Protein AF-0000000080727362 (afdb_homodimer)

Foldseek 3Di:
DPQPFWKKKKKWFWDPPCVVVCVVCVVVLVVLCVVQVVVVFWQDKDFDAPDDDPDPPDDTRGTTMITMTGDRDPVVVVVSVCPGSCNVSRTTDCVPMDIDTDDDDDDDDDVVVVVVVVVVVVVVD/DPQPFWKKKKKWFWDPPCVVVCVVCVVVLVVLCVVQVVVVFWQDKDFDAPDDDPDPPDDTRGTTMITMTGDRDPVVVVVSVCPGSCNVSRTTDCVPMDIDTDDDDDDDDDVVVVVVVVVVVVVVD

Organism: Metarhizium acridum (strain CQMa 102) (NCBI:txid655827)

Radius of gyration: 18.8 Å; Cα contacts (8 Å, |Δi|>4): 436; chains: 2; bounding box: 50×47×54 Å

InterPro domains:
  IPR005545 YCII-related [PF03795] (8-93)
  IPR011008 Dimeric alpha-beta barrel [SSF54909] (7-104)
  IPR051807 Secondary metabolite biosynthesis-associated protein [PTHR33606] (2-109)

Solvent-accessible surface area (backbone atoms only — not comparable to full-atom values): 13497 Å² total; per-residue (Å²): 127,85,70,69,81,34,33,32,42,34,40,34,32,41,39,89,90,28,63,69,61,40,62,74,38,44,66,57,34,54,58,66,42,47,65,40,35,75,71,62,26,45,37,34,27,29,45,24,29,80,45,74,57,90,45,88,85,52,72,76,44,68,48,29,37,34,38,29,35,46,42,81,46,71,67,57,51,49,54,54,51,63,69,30,50,44,41,72,70,55,23,44,32,74,91,62,48,46,77,38,34,35,48,78,77,42,55,48,51,57,56,75,54,45,51,52,53,52,49,55,44,56,64,72,98,126,85,71,69,80,34,34,33,42,33,40,34,34,42,39,88,91,29,64,67,61,40,64,72,40,44,67,58,33,52,58,67,42,46,65,41,37,75,71,62,26,44,36,34,28,31,46,24,30,78,46,74,56,90,46,87,85,51,71,75,43,68,48,29,37,34,38,28,35,45,42,81,45,70,67,56,50,50,55,54,53,63,70,30,50,45,42,72,72,54,24,43,31,73,90,62,48,46,77,39,35,35,48,78,77,42,56,49,53,57,58,75,52,44,52,50,52,52,49,57,43,56,62,72,99

Structure (mmCIF, N/CA/C/O backbone):
data_AF-0000000080727362-model_v1
#
loop_
_entity.id
_entity.type
_entity.pdbx_description
1 polymer 'YCII-related domain protein'
#
loop_
_atom_site.group_PDB
_atom_site.id
_atom_site.type_symbol
_atom_site.label_atom_id
_atom_site.label_alt_id
_atom_site.label_comp_id
_atom_site.label_asym_id
_atom_site.label_entity_id
_atom_site.label_seq_id
_atom_site.pdbx_PDB_ins_code
_atom_site.Cartn_x
_atom_site.Cartn_y
_atom_site.Cartn_z
_atom_site.occupancy
_atom_site.B_iso_or_equiv
_atom_site.auth_seq_id
_atom_site.auth_comp_id
_atom_site.auth_asym_id
_atom_site.auth_atom_id
_atom_site.pdbx_PDB_model_num
ATOM 1 N N . MET A 1 1 ? -24.125 -10.75 9.508 1 34.81 1 MET A N 1
ATOM 2 C CA . MET A 1 1 ? -23.219 -11.352 8.523 1 34.81 1 MET A CA 1
ATOM 3 C C . MET A 1 1 ? -21.906 -10.57 8.445 1 34.81 1 MET A C 1
ATOM 5 O O . MET A 1 1 ? -21.906 -9.344 8.547 1 34.81 1 MET A O 1
ATOM 9 N N . SER A 1 2 ? -20.828 -10.922 8.922 1 42.72 2 SER A N 1
ATOM 10 C CA . SER A 1 2 ? -19.562 -10.219 9.148 1 42.72 2 SER A CA 1
ATOM 11 C C . SER A 1 2 ? -19.125 -9.453 7.902 1 42.72 2 SER A C 1
ATOM 13 O O . SER A 1 2 ? -18.969 -10.039 6.832 1 42.72 2 SER A O 1
ATOM 15 N N . ALA A 1 3 ? -19.562 -8.273 7.637 1 49.19 3 ALA A N 1
ATOM 16 C CA . ALA A 1 3 ? -19.469 -7.445 6.438 1 49.19 3 ALA A CA 1
ATOM 17 C C . ALA A 1 3 ? -18.078 -7.539 5.816 1 49.19 3 ALA A C 1
ATOM 19 O O . ALA A 1 3 ? -17.078 -7.57 6.527 1 49.19 3 ALA A O 1
ATOM 20 N N . THR A 1 4 ? -18.062 -8.141 4.617 1 57.94 4 THR A N 1
ATOM 21 C CA . THR A 1 4 ? -16.844 -8.305 3.824 1 57.94 4 THR A CA 1
ATOM 22 C C . THR A 1 4 ? -15.992 -7.039 3.875 1 57.94 4 THR A C 1
ATOM 24 O O . THR A 1 4 ? -16.516 -5.926 3.83 1 57.94 4 THR A O 1
ATOM 27 N N . LYS A 1 5 ? -14.875 -7.047 4.617 1 79.94 5 LYS A N 1
ATOM 28 C CA . LYS A 1 5 ? -13.938 -5.93 4.707 1 79.94 5 LYS A CA 1
ATOM 29 C C . LYS A 1 5 ? -13.258 -5.668 3.365 1 79.94 5 LYS A C 1
ATOM 31 O O . LYS A 1 5 ? -12.883 -6.609 2.66 1 79.94 5 LYS A O 1
ATOM 36 N N . ASN A 1 6 ? -13.648 -4.453 2.727 1 94.56 6 ASN A N 1
ATOM 37 C CA . ASN A 1 6 ? -13.078 -4.008 1.462 1 94.56 6 ASN A CA 1
ATOM 38 C C . ASN A 1 6 ? -11.891 -3.074 1.682 1 94.56 6 ASN A C 1
ATOM 40 O O . ASN A 1 6 ? -12.023 -2.039 2.34 1 94.56 6 ASN A O 1
ATOM 44 N N . GLU A 1 7 ? -10.727 -3.525 1.184 1 97.62 7 GLU A N 1
ATOM 45 C CA . GLU A 1 7 ? -9.539 -2.68 1.259 1 97.62 7 GLU A CA 1
ATOM 46 C C . GLU A 1 7 ? -9.367 -1.852 -0.012 1 97.62 7 GLU A C 1
ATOM 48 O O . GLU A 1 7 ? -9.609 -2.346 -1.117 1 97.62 7 GLU A O 1
ATOM 53 N N . TRP A 1 8 ? -9.031 -0.626 0.186 1 98.75 8 TRP A N 1
ATOM 54 C CA . TRP A 1 8 ? -8.828 0.345 -0.882 1 98.75 8 TRP A CA 1
ATOM 55 C C . TRP A 1 8 ? -7.438 0.973 -0.788 1 98.75 8 TRP A C 1
ATOM 57 O O . TRP A 1 8 ? -7.094 1.578 0.229 1 98.75 8 TRP A O 1
ATOM 67 N N . LEU A 1 9 ? -6.598 0.773 -1.826 1 98.94 9 LEU A N 1
ATOM 68 C CA . LEU A 1 9 ? -5.371 1.554 -1.941 1 98.94 9 LEU A CA 1
ATOM 69 C C . LEU A 1 9 ? -5.652 2.92 -2.561 1 98.94 9 LEU A C 1
ATOM 71 O O . LEU A 1 9 ? -6.168 3.006 -3.678 1 98.94 9 LEU A O 1
ATOM 75 N N . ILE A 1 10 ? -5.309 3.922 -1.819 1 98.94 10 ILE A N 1
ATOM 76 C CA . ILE A 1 10 ? -5.574 5.297 -2.23 1 98.94 10 ILE A CA 1
ATOM 77 C C . ILE A 1 10 ? -4.258 6.043 -2.418 1 98.94 10 ILE A C 1
ATOM 79 O O . ILE A 1 10 ? -3.373 5.984 -1.562 1 98.94 10 ILE A O 1
ATOM 83 N N . MET A 1 11 ? -4.109 6.684 -3.551 1 98.94 11 MET A N 1
ATOM 84 C CA . MET A 1 11 ? -2.996 7.59 -3.807 1 98.94 11 MET A CA 1
ATOM 85 C C . MET A 1 11 ? -3.5 8.992 -4.141 1 98.94 11 MET A C 1
ATOM 87 O O . MET A 1 11 ? -4.336 9.156 -5.031 1 98.94 11 MET A O 1
ATOM 91 N N . ILE A 1 12 ? -2.996 9.945 -3.418 1 98.88 12 ILE A N 1
ATOM 92 C CA . ILE A 1 12 ? -3.436 11.328 -3.58 1 98.88 12 ILE A CA 1
ATOM 93 C C . ILE A 1 12 ? -2.223 12.242 -3.744 1 98.88 12 ILE A C 1
ATOM 95 O O . ILE A 1 12 ? -1.315 12.234 -2.91 1 98.88 12 ILE A O 1
ATOM 99 N N . GLN A 1 13 ? -2.275 13.062 -4.781 1 98.88 13 GLN A N 1
ATOM 100 C CA . GLN A 1 13 ? -1.2 14.016 -5.012 1 98.88 13 GLN A CA 1
ATOM 101 C C . GLN A 1 13 ? -1.426 15.305 -4.219 1 98.88 13 GLN A C 1
ATOM 103 O O . GLN A 1 13 ? -2.566 15.727 -4.027 1 98.88 13 GLN A O 1
ATOM 108 N N . ASP A 1 14 ? -0.329 15.828 -3.803 1 98.94 14 ASP A N 1
ATOM 109 C CA . ASP A 1 14 ? -0.383 17.188 -3.25 1 98.94 14 ASP A CA 1
ATOM 110 C C . ASP A 1 14 ? -0.515 18.219 -4.359 1 98.94 14 ASP A C 1
ATOM 112 O O . ASP A 1 14 ? -0.03 18.016 -5.473 1 98.94 14 ASP A O 1
ATOM 116 N N . ARG A 1 15 ? -1.167 19.344 -4.012 1 98.81 15 ARG A N 1
ATOM 117 C CA . ARG A 1 15 ? -1.126 20.5 -4.902 1 98.81 15 ARG A CA 1
ATOM 118 C C . ARG A 1 15 ? 0.27 21.109 -4.941 1 98.81 15 ARG A C 1
ATOM 120 O O . ARG A 1 15 ? 1.079 20.875 -4.039 1 98.81 15 ARG A O 1
ATOM 127 N N . PRO A 1 16 ? 0.537 21.859 -6.098 1 98.12 16 PRO A N 1
ATOM 128 C CA . PRO A 1 16 ? 1.858 22.484 -6.168 1 98.12 16 PRO A CA 1
ATOM 129 C C . PRO A 1 16 ? 2.072 23.531 -5.07 1 98.12 16 PRO A C 1
ATOM 131 O O . PRO A 1 16 ? 1.135 24.234 -4.703 1 98.12 16 PRO A O 1
ATOM 134 N N . GLY A 1 17 ? 3.295 23.578 -4.402 1 97.69 17 GLY A N 1
ATOM 135 C CA . GLY A 1 17 ? 3.711 24.641 -3.51 1 97.69 17 GLY A CA 1
ATOM 136 C C . GLY A 1 17 ? 3.111 24.531 -2.121 1 97.69 17 GLY A C 1
ATOM 137 O O . GLY A 1 17 ? 3.037 25.516 -1.388 1 97.69 17 GLY A O 1
ATOM 138 N N . VAL A 1 18 ? 2.699 23.328 -1.697 1 98.38 18 VAL A N 1
ATOM 139 C CA . VAL A 1 18 ? 1.928 23.234 -0.462 1 98.38 18 VAL A CA 1
ATOM 140 C C . VAL A 1 18 ? 2.771 22.578 0.625 1 98.38 18 VAL A C 1
ATOM 142 O O . VAL A 1 18 ? 2.244 22.141 1.653 1 98.38 18 VAL A O 1
ATOM 145 N N . LEU A 1 19 ? 4.059 22.469 0.467 1 97.62 19 LEU A N 1
ATOM 146 C CA . LEU A 1 19 ? 4.879 21.688 1.384 1 97.62 19 LEU A CA 1
ATOM 147 C C . LEU A 1 19 ? 4.809 22.25 2.797 1 97.62 19 LEU A C 1
ATOM 149 O O . LEU A 1 19 ? 4.66 21.5 3.766 1 97.62 19 LEU A O 1
ATOM 153 N N . GLN A 1 20 ? 4.957 23.547 2.932 1 98 20 GLN A N 1
ATOM 154 C CA . GLN A 1 20 ? 4.891 24.172 4.25 1 98 20 GLN A CA 1
ATOM 155 C C . GLN A 1 20 ? 3.518 23.969 4.887 1 98 20 GLN A C 1
ATOM 157 O O . GLN A 1 20 ? 3.414 23.688 6.082 1 98 20 GLN A O 1
ATOM 162 N N . THR A 1 21 ? 2.445 24.141 4.082 1 98.75 21 THR A N 1
ATOM 163 C CA . THR A 1 21 ? 1.093 23.891 4.566 1 98.75 21 THR A CA 1
ATOM 164 C C . THR A 1 21 ? 0.947 22.438 5.02 1 98.75 21 THR A C 1
ATOM 166 O O . THR A 1 21 ? 0.318 22.172 6.043 1 98.75 21 THR A O 1
ATOM 169 N N . ARG A 1 22 ? 1.503 21.5 4.289 1 98.81 22 ARG A N 1
ATOM 170 C CA . ARG A 1 22 ? 1.484 20.094 4.676 1 98.81 22 ARG A CA 1
ATOM 171 C C . ARG A 1 22 ? 2.117 19.906 6.051 1 98.81 22 ARG A C 1
ATOM 173 O O . ARG A 1 22 ? 1.51 19.297 6.938 1 98.81 22 ARG A O 1
ATOM 180 N N . TYR A 1 23 ? 3.291 20.406 6.184 1 98.06 23 TYR A N 1
ATOM 181 C CA . TYR A 1 23 ? 3.988 20.234 7.449 1 98.06 23 TYR A CA 1
ATOM 182 C C . TYR A 1 23 ? 3.186 20.828 8.602 1 98.06 23 TYR A C 1
ATOM 184 O O . TYR A 1 23 ? 3.057 20.203 9.664 1 98.06 23 TYR A O 1
ATOM 192 N N . ALA A 1 24 ? 2.641 21.953 8.359 1 98.56 24 ALA A N 1
ATOM 193 C CA . ALA A 1 24 ? 1.896 22.656 9.406 1 98.56 24 ALA A CA 1
ATOM 194 C C . ALA A 1 24 ? 0.649 21.875 9.812 1 98.56 24 ALA A C 1
ATOM 196 O O . ALA A 1 24 ? 0.195 21.969 10.953 1 98.56 24 ALA A O 1
ATOM 197 N N . ASN A 1 25 ? 0.106 21.047 8.922 1 98.81 25 ASN A N 1
ATOM 198 C CA . ASN A 1 25 ? -1.172 20.391 9.18 1 98.81 25 ASN A CA 1
ATOM 199 C C . ASN A 1 25 ? -0.997 18.891 9.414 1 98.81 25 ASN A C 1
ATOM 201 O O . ASN A 1 25 ? -1.973 18.188 9.664 1 98.81 25 ASN A O 1
ATOM 205 N N . THR A 1 26 ? 0.236 18.344 9.375 1 98.56 26 THR A N 1
ATOM 206 C CA . THR A 1 26 ? 0.502 16.922 9.555 1 98.56 26 THR A CA 1
ATOM 207 C C . THR A 1 26 ? 0.026 16.453 10.93 1 98.56 26 THR A C 1
ATOM 209 O O . THR A 1 26 ? -0.645 15.43 11.039 1 98.56 26 THR A O 1
ATOM 212 N N . PRO A 1 27 ? 0.234 17.281 12.031 1 98.5 27 PRO A N 1
ATOM 213 C CA . PRO A 1 27 ? -0.255 16.797 13.328 1 98.5 27 PRO A CA 1
ATOM 214 C C . PRO A 1 27 ? -1.771 16.609 13.359 1 98.5 27 PRO A C 1
ATOM 216 O O . PRO A 1 27 ? -2.268 15.617 13.883 1 98.5 27 PRO A O 1
ATOM 219 N N . THR A 1 28 ? -2.52 17.516 12.766 1 98.75 28 THR A N 1
ATOM 220 C CA . THR A 1 28 ? -3.975 17.422 12.75 1 98.75 28 THR A CA 1
ATOM 221 C C . THR A 1 28 ? -4.434 16.281 11.852 1 98.75 28 THR A C 1
ATOM 223 O O . THR A 1 28 ? -5.406 15.594 12.156 1 98.75 28 THR A O 1
ATOM 226 N N . HIS A 1 29 ? -3.76 16.125 10.766 1 98.81 29 HIS A N 1
ATOM 227 C CA . HIS A 1 29 ? -4.012 15.008 9.859 1 98.81 29 HIS A CA 1
ATOM 228 C C . HIS A 1 29 ? -3.816 13.664 10.562 1 98.81 29 HIS A C 1
ATOM 230 O O . HIS A 1 29 ? -4.676 12.789 10.484 1 98.81 29 HIS A O 1
ATOM 236 N N . ILE A 1 30 ? -2.752 13.547 11.25 1 98.31 30 ILE A N 1
ATOM 237 C CA . ILE A 1 30 ? -2.447 12.312 11.969 1 98.31 30 ILE A CA 1
ATOM 238 C C . ILE A 1 30 ? -3.492 12.078 13.055 1 98.31 30 ILE A C 1
ATOM 240 O O . ILE A 1 30 ? -4.008 10.969 13.203 1 98.31 30 ILE A O 1
ATOM 244 N N . ALA A 1 31 ? -3.863 13.102 13.805 1 98.56 31 ALA A N 1
ATOM 245 C CA . ALA A 1 31 ? -4.875 12.992 14.852 1 98.56 31 ALA A CA 1
ATOM 246 C C . ALA A 1 31 ? -6.219 12.562 14.273 1 98.56 31 ALA A C 1
ATOM 248 O O . ALA A 1 31 ? -6.945 11.773 14.891 1 98.56 31 ALA A O 1
ATOM 249 N N . TYR A 1 32 ? -6.523 13.094 13.141 1 98.69 32 TYR A N 1
ATOM 250 C CA . TYR A 1 32 ? -7.773 12.773 12.453 1 98.69 32 TYR A CA 1
ATOM 251 C C . TYR A 1 32 ? -7.887 11.273 12.195 1 98.69 32 TYR A C 1
ATOM 253 O O . TYR A 1 32 ? -8.977 10.703 12.273 1 98.69 32 TYR A O 1
ATOM 261 N N . TYR A 1 33 ? -6.762 10.617 11.914 1 98.31 33 TYR A N 1
ATOM 262 C CA . TYR A 1 33 ? -6.789 9.219 11.508 1 98.31 33 TYR A CA 1
ATOM 263 C C . TYR A 1 33 ? -6.578 8.305 12.711 1 98.31 33 TYR A C 1
ATOM 265 O O . TYR A 1 33 ? -6.703 7.082 12.594 1 98.31 33 TYR A O 1
ATOM 273 N N . LYS A 1 34 ? -6.262 8.82 13.836 1 97.12 34 LYS A N 1
ATOM 274 C CA . LYS A 1 34 ? -6 7.992 15.016 1 97.12 34 LYS A CA 1
ATOM 275 C C . LYS A 1 34 ? -7.191 7.09 15.328 1 97.12 34 LYS A C 1
ATOM 277 O O . LYS A 1 34 ? -7.043 5.871 15.438 1 97.12 34 LYS A O 1
ATOM 282 N N . PRO A 1 35 ? -8.43 7.602 15.469 1 97.06 35 PRO A N 1
ATOM 283 C CA . PRO A 1 35 ? -9.562 6.707 15.742 1 97.06 35 PRO A CA 1
ATOM 284 C C . PRO A 1 35 ? -9.82 5.723 14.602 1 97.06 35 PRO A C 1
ATOM 286 O O . PRO A 1 35 ? -10.281 4.602 14.844 1 97.06 35 PRO A O 1
ATOM 289 N N . VAL A 1 36 ? -9.555 6.145 13.375 1 96.62 36 VAL A N 1
ATOM 290 C CA . VAL A 1 36 ? -9.742 5.293 12.203 1 96.62 36 VAL A CA 1
ATOM 291 C C . VAL A 1 36 ? -8.797 4.094 12.289 1 96.62 36 VAL A C 1
ATOM 293 O O . VAL A 1 36 ? -9.211 2.959 12.023 1 96.62 36 VAL A O 1
ATOM 296 N N . ARG A 1 37 ? -7.598 4.383 12.656 1 95.38 37 ARG A N 1
ATOM 297 C CA . ARG A 1 37 ? -6.605 3.336 12.852 1 95.38 37 ARG A CA 1
ATOM 298 C C . ARG A 1 37 ? -7.004 2.406 14 1 95.38 37 ARG A C 1
ATOM 300 O O . ARG A 1 37 ? -6.914 1.184 13.867 1 95.38 37 ARG A O 1
ATOM 307 N N . GLU A 1 38 ? -7.473 2.908 15.086 1 92.94 38 GLU A N 1
ATOM 308 C CA . GLU A 1 38 ? -7.844 2.137 16.266 1 92.94 38 GLU A CA 1
ATOM 309 C C . GLU A 1 38 ? -9.023 1.21 15.977 1 92.94 38 GLU A C 1
ATOM 311 O O . GLU A 1 38 ? -9.148 0.145 16.578 1 92.94 38 GLU A O 1
ATOM 316 N N . GLN A 1 39 ? -9.797 1.595 15.047 1 93.31 39 GLN A N 1
ATOM 317 C CA . GLN A 1 39 ? -10.945 0.786 14.664 1 93.31 39 GLN A CA 1
ATOM 318 C C . GLN A 1 39 ? -10.562 -0.248 13.609 1 93.31 39 GLN A C 1
ATOM 320 O O . GLN A 1 39 ? -11.414 -1.008 13.133 1 93.31 39 GLN A O 1
ATOM 325 N N . GLY A 1 40 ? -9.305 -0.221 13.227 1 92.12 40 GLY A N 1
ATOM 326 C CA . GLY A 1 40 ? -8.836 -1.188 12.242 1 92.12 40 GLY A CA 1
ATOM 327 C C . GLY A 1 40 ? -9.148 -0.786 10.82 1 92.12 40 GLY A C 1
ATOM 328 O O . GLY A 1 40 ? -9.117 -1.621 9.914 1 92.12 40 GLY A O 1
ATOM 329 N N . GLN A 1 41 ? -9.422 0.459 10.602 1 96.12 41 GLN A N 1
ATOM 330 C CA . GLN A 1 41 ? -9.875 0.905 9.289 1 96.12 41 GLN A CA 1
ATOM 331 C C . GLN A 1 41 ? -8.734 1.551 8.5 1 96.12 41 GLN A C 1
ATOM 333 O O . GLN A 1 41 ? -8.836 1.733 7.285 1 96.12 41 GLN A O 1
ATOM 338 N N . LEU A 1 42 ? -7.703 2.004 9.156 1 97.25 42 LEU A N 1
ATOM 339 C CA . LEU A 1 42 ? -6.469 2.422 8.5 1 97.25 42 LEU A CA 1
ATOM 340 C C . LEU A 1 42 ? -5.41 1.326 8.586 1 97.25 42 LEU A C 1
ATOM 342 O O . LEU A 1 42 ? -4.84 1.09 9.656 1 97.25 42 LEU A O 1
ATOM 346 N N . ILE A 1 43 ? -5.145 0.753 7.484 1 96.12 43 ILE A N 1
ATOM 347 C CA . ILE A 1 43 ? -4.348 -0.47 7.441 1 96.12 43 ILE A CA 1
ATOM 348 C C . ILE A 1 43 ? -2.883 -0.125 7.195 1 96.12 43 ILE A C 1
ATOM 350 O O . ILE A 1 43 ? -1.988 -0.706 7.812 1 96.12 43 ILE A O 1
ATOM 354 N N . PHE A 1 44 ? -2.611 0.737 6.332 1 97.62 44 PHE A N 1
ATOM 355 C CA . PHE A 1 44 ? -1.295 1.103 5.82 1 97.62 44 PHE A CA 1
ATOM 356 C C . PHE A 1 44 ? -1.292 2.539 5.309 1 97.62 44 PHE A C 1
ATOM 358 O O . PHE A 1 44 ? -2.26 2.982 4.688 1 97.62 44 PHE A O 1
ATOM 365 N N . ALA A 1 45 ? -0.209 3.285 5.621 1 98.62 45 ALA A N 1
ATOM 366 C CA . ALA A 1 45 ? -0.207 4.664 5.141 1 98.62 45 ALA A CA 1
ATOM 367 C C . ALA A 1 45 ? 1.188 5.277 5.238 1 98.62 45 ALA A C 1
ATOM 369 O O . ALA A 1 45 ? 2.033 4.793 5.996 1 98.62 45 ALA A O 1
ATOM 370 N N . GLY A 1 46 ? 1.367 6.375 4.5 1 98.44 46 GLY A N 1
ATOM 371 C CA . GLY A 1 46 ? 2.584 7.168 4.543 1 98.44 46 GLY A CA 1
ATOM 372 C C . GLY A 1 46 ? 2.686 8.164 3.402 1 98.44 46 GLY A C 1
ATOM 373 O O . GLY A 1 46 ? 1.833 8.188 2.512 1 98.44 46 GLY A O 1
ATOM 374 N N . PRO A 1 47 ? 3.674 8.992 3.482 1 98.75 47 PRO A N 1
ATOM 375 C CA . PRO A 1 47 ? 3.865 9.969 2.406 1 98.75 47 PRO A CA 1
ATOM 376 C C . PRO A 1 47 ? 4.387 9.328 1.12 1 98.75 47 PRO A C 1
ATOM 378 O O . PRO A 1 47 ? 5.199 8.406 1.17 1 98.75 47 PRO A O 1
ATOM 381 N N . MET A 1 48 ? 3.848 9.828 -0.006 1 98.81 48 MET A N 1
ATOM 382 C CA . MET A 1 48 ? 4.34 9.555 -1.353 1 98.81 48 MET A CA 1
ATOM 383 C C . MET A 1 48 ? 5.492 10.484 -1.713 1 98.81 48 MET A C 1
ATOM 385 O O . MET A 1 48 ? 5.418 11.688 -1.479 1 98.81 48 MET A O 1
ATOM 389 N N . LEU A 1 49 ? 6.559 9.922 -2.26 1 98.31 49 LEU A N 1
ATOM 390 C CA . LEU A 1 49 ? 7.762 10.695 -2.551 1 98.31 49 LEU A CA 1
ATOM 391 C C . LEU A 1 49 ? 8.023 10.75 -4.051 1 98.31 49 LEU A C 1
ATOM 393 O O . LEU A 1 49 ? 7.648 9.836 -4.785 1 98.31 49 LEU A O 1
ATOM 397 N N . SER A 1 50 ? 8.719 11.844 -4.469 1 97.81 50 SER A N 1
ATOM 398 C CA . SER A 1 50 ? 9.203 11.883 -5.844 1 97.81 50 SER A CA 1
ATOM 399 C C . SER A 1 50 ? 10.5 11.102 -6 1 97.81 50 SER A C 1
ATOM 401 O O . SER A 1 50 ? 10.812 10.602 -7.086 1 97.81 50 SER A O 1
ATOM 403 N N . ALA A 1 51 ? 11.273 11.086 -4.98 1 96.81 51 ALA A N 1
ATOM 404 C CA . ALA A 1 51 ? 12.523 10.328 -4.898 1 96.81 51 ALA A CA 1
ATOM 405 C C . ALA A 1 51 ? 12.922 10.102 -3.445 1 96.81 51 ALA A C 1
ATOM 407 O O . ALA A 1 51 ? 12.555 10.875 -2.561 1 96.81 51 ALA A O 1
ATOM 408 N N . HIS A 1 52 ? 13.609 8.992 -3.256 1 96.12 52 HIS A N 1
ATOM 409 C CA . HIS A 1 52 ? 14.164 8.789 -1.924 1 96.12 52 HIS A CA 1
ATOM 410 C C . HIS A 1 52 ? 15.312 9.742 -1.652 1 96.12 52 HIS A C 1
ATOM 412 O O . HIS A 1 52 ? 15.992 10.188 -2.584 1 96.12 52 HIS A O 1
ATOM 418 N N . PRO A 1 53 ? 15.5 10.008 -0.362 1 92.25 53 PRO A N 1
ATOM 419 C CA . PRO A 1 53 ? 16.672 10.828 -0.037 1 92.25 53 PRO A CA 1
ATOM 420 C C . PRO A 1 53 ? 17.984 10.156 -0.396 1 92.25 53 PRO A C 1
ATOM 422 O O . PRO A 1 53 ? 18.109 8.93 -0.296 1 92.25 53 PRO A O 1
ATOM 425 N N . GLN A 1 54 ? 18.922 10.977 -0.756 1 88.12 54 GLN A N 1
ATOM 426 C CA . GLN A 1 54 ? 20.219 10.453 -1.133 1 88.12 54 GLN A CA 1
ATOM 427 C C . GLN A 1 54 ? 21.047 10.086 0.1 1 88.12 54 GLN A C 1
ATOM 429 O O . GLN A 1 54 ? 21.781 9.094 0.094 1 88.12 54 GLN A O 1
ATOM 434 N N . LYS A 1 55 ? 20.906 11 1.04 1 86.5 55 LYS A N 1
ATOM 435 C CA . LYS A 1 55 ? 21.625 10.781 2.291 1 86.5 55 LYS A CA 1
ATOM 436 C C . LYS A 1 55 ? 20.656 10.727 3.477 1 86.5 55 LYS A C 1
ATOM 438 O O . LYS A 1 55 ? 19.594 11.359 3.455 1 86.5 55 LYS A O 1
ATOM 443 N N . ALA A 1 56 ? 21.156 9.922 4.441 1 80.25 56 ALA A N 1
ATOM 444 C CA . ALA A 1 56 ? 20.375 9.898 5.672 1 80.25 56 ALA A CA 1
ATOM 445 C C . ALA A 1 56 ? 20.219 11.305 6.246 1 80.25 56 ALA A C 1
ATOM 447 O O . ALA A 1 56 ? 21.172 12.086 6.277 1 80.25 56 ALA A O 1
ATOM 448 N N . GLY A 1 57 ? 19.016 11.617 6.609 1 83.88 57 GLY A N 1
ATOM 449 C CA . GLY A 1 57 ? 18.766 12.914 7.219 1 83.88 57 GLY A CA 1
ATOM 450 C C . GLY A 1 57 ? 18.266 13.945 6.234 1 83.88 57 GLY A C 1
ATOM 451 O O . GLY A 1 57 ? 17.75 14.992 6.633 1 83.88 57 GLY A O 1
ATOM 452 N N . ASP A 1 58 ? 18.438 13.727 4.941 1 90.5 58 ASP A N 1
ATOM 453 C CA . ASP A 1 58 ? 17.891 14.641 3.947 1 90.5 58 ASP A CA 1
ATOM 454 C C . ASP A 1 58 ? 16.359 14.719 4.062 1 90.5 58 ASP A C 1
ATOM 456 O O . ASP A 1 58 ? 15.719 13.742 4.461 1 90.5 58 ASP A O 1
ATOM 460 N N . PRO A 1 59 ? 15.914 15.938 3.746 1 91.75 59 PRO A N 1
ATOM 461 C CA . PRO A 1 59 ? 14.453 16.047 3.768 1 91.75 59 PRO A CA 1
ATOM 462 C C . PRO A 1 59 ? 13.781 15.133 2.742 1 91.75 59 PRO A C 1
ATOM 464 O O . PRO A 1 59 ? 14.383 14.797 1.721 1 91.75 59 PRO A O 1
ATOM 467 N N . LEU A 1 60 ? 12.617 14.766 3.094 1 94.38 60 LEU A N 1
ATOM 468 C CA . LEU A 1 60 ? 11.828 13.961 2.164 1 94.38 60 LEU A CA 1
ATOM 469 C C . LEU A 1 60 ? 11.266 14.828 1.043 1 94.38 60 LEU A C 1
ATOM 471 O O . LEU A 1 60 ? 10.828 15.953 1.282 1 94.38 60 LEU A O 1
ATOM 475 N N . ASN A 1 61 ? 11.258 14.25 -0.115 1 95.69 61 ASN A N 1
ATOM 476 C CA . ASN A 1 61 ? 10.609 14.891 -1.258 1 95.69 61 ASN A CA 1
ATOM 477 C C . ASN A 1 61 ? 9.156 14.445 -1.393 1 95.69 61 ASN A C 1
ATOM 479 O O . ASN A 1 61 ? 8.797 13.75 -2.348 1 95.69 61 ASN A O 1
ATOM 483 N N . ILE A 1 62 ? 8.359 15.008 -0.521 1 98.56 62 ILE A N 1
ATOM 484 C CA . ILE A 1 62 ? 6.98 14.547 -0.41 1 98.56 62 ILE A CA 1
ATOM 485 C C . ILE A 1 62 ? 6.133 15.164 -1.52 1 98.56 62 ILE A C 1
ATOM 487 O O . ILE A 1 62 ? 6.184 16.375 -1.738 1 98.56 62 ILE A O 1
ATOM 491 N N . VAL A 1 63 ? 5.309 14.32 -2.213 1 98.75 63 VAL A N 1
ATOM 492 C CA . VAL A 1 63 ? 4.492 14.828 -3.309 1 98.75 63 VAL A CA 1
ATOM 493 C C . VAL A 1 63 ? 3.051 14.359 -3.145 1 98.75 63 VAL A C 1
ATOM 495 O O . VAL A 1 63 ? 2.207 14.609 -4.008 1 98.75 63 VAL A O 1
ATOM 498 N N . GLY A 1 64 ? 2.715 13.656 -2.1 1 98.88 64 GLY A N 1
ATOM 499 C CA . GLY A 1 64 ? 1.372 13.148 -1.878 1 98.88 64 GLY A CA 1
ATOM 500 C C . GLY A 1 64 ? 1.294 12.141 -0.743 1 98.88 64 GLY A C 1
ATOM 501 O O . GLY A 1 64 ? 2.139 12.148 0.156 1 98.88 64 GLY A O 1
ATOM 502 N N . SER A 1 65 ? 0.192 11.398 -0.735 1 98.94 65 SER A N 1
ATOM 503 C CA . SER A 1 65 ? -0.071 10.414 0.312 1 98.94 65 SER A CA 1
ATOM 504 C C . SER A 1 65 ? -0.568 9.102 -0.276 1 98.94 65 SER A C 1
ATOM 506 O O . SER A 1 65 ? -1.199 9.086 -1.335 1 98.94 65 SER A O 1
ATOM 508 N N . ILE A 1 66 ? -0.214 8.094 0.381 1 98.88 66 ILE A N 1
ATOM 509 C CA . ILE A 1 66 ? -0.751 6.77 0.093 1 98.88 66 ILE A CA 1
ATOM 510 C C . ILE A 1 66 ? -1.404 6.195 1.348 1 98.88 66 ILE A C 1
ATOM 512 O O . ILE A 1 66 ? -0.832 6.258 2.438 1 98.88 66 ILE A O 1
ATOM 516 N N . LEU A 1 67 ? -2.596 5.68 1.224 1 98.81 67 LEU A N 1
ATOM 517 C CA . LEU A 1 67 ? -3.326 5.027 2.305 1 98.81 67 LEU A CA 1
ATOM 518 C C . LEU A 1 67 ?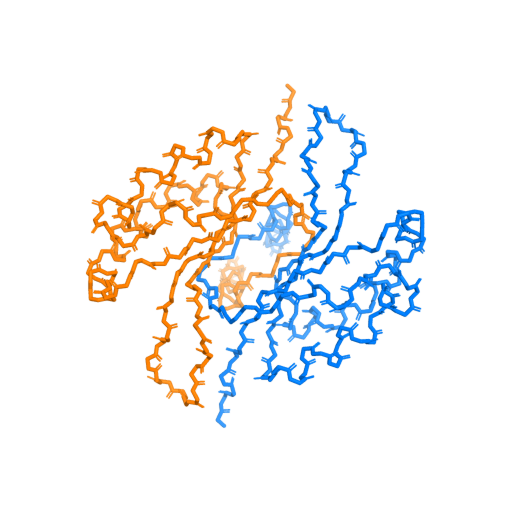 -3.945 3.717 1.827 1 98.81 67 LEU A C 1
ATOM 520 O O . LEU A 1 67 ? -4.348 3.604 0.667 1 98.81 67 LEU A O 1
ATOM 524 N N . VAL A 1 68 ? -4.023 2.775 2.695 1 98.69 68 VAL A N 1
ATOM 525 C CA . VAL A 1 68 ? -4.938 1.649 2.531 1 98.69 68 VAL A CA 1
ATOM 526 C C . VAL A 1 68 ? -5.996 1.679 3.635 1 98.69 68 VAL A C 1
ATOM 528 O O . VAL A 1 68 ? -5.668 1.594 4.82 1 98.69 68 VAL A O 1
ATOM 531 N N . LEU A 1 69 ? -7.234 1.787 3.188 1 98.44 69 LEU A N 1
ATOM 532 C CA . LEU A 1 69 ? -8.367 1.835 4.105 1 98.44 69 LEU A CA 1
ATOM 533 C C . LEU A 1 69 ? -9.211 0.574 3.986 1 98.44 69 LEU A C 1
ATOM 535 O O . LEU A 1 69 ? -9.391 0.04 2.889 1 98.44 69 LEU A O 1
ATOM 539 N N . ASN A 1 70 ? -9.633 0.089 5.09 1 97 70 ASN A N 1
ATOM 540 C CA . ASN A 1 70 ? -10.625 -0.977 5.195 1 97 70 ASN A CA 1
ATOM 541 C C . ASN A 1 70 ? -12.016 -0.422 5.496 1 97 70 ASN A C 1
ATOM 543 O O . ASN A 1 70 ? -12.336 -0.136 6.648 1 97 70 ASN A O 1
ATOM 547 N N . LEU A 1 71 ? -12.789 -0.178 4.438 1 96.56 71 LEU A N 1
ATOM 548 C CA . LEU A 1 71 ? -14.117 0.426 4.52 1 96.56 71 LEU A CA 1
ATOM 549 C C . LEU A 1 71 ? -15.094 -0.291 3.594 1 96.56 71 LEU A C 1
ATOM 551 O O . LEU A 1 71 ? -14.695 -0.834 2.562 1 96.56 71 LEU A O 1
ATOM 555 N N . ASP A 1 72 ? -16.328 -0.201 3.898 1 93.56 72 ASP A N 1
ATOM 556 C CA . ASP A 1 72 ? -17.312 -1.021 3.217 1 93.56 72 ASP A CA 1
ATOM 557 C C . ASP A 1 72 ? -17.531 -0.547 1.78 1 93.56 72 ASP A C 1
ATOM 559 O O . ASP A 1 72 ? -17.641 -1.362 0.862 1 93.56 72 ASP A O 1
ATOM 563 N N . THR A 1 73 ? -17.594 0.819 1.6 1 94.75 73 THR A N 1
ATOM 564 C CA . THR A 1 73 ? -17.984 1.326 0.287 1 94.75 73 THR A CA 1
ATOM 565 C C . THR A 1 73 ? -17.031 2.43 -0.165 1 94.75 73 THR A C 1
ATOM 567 O O . THR A 1 73 ? -16.328 3.021 0.653 1 94.75 73 THR A O 1
ATOM 570 N N . LEU A 1 74 ? -17.109 2.654 -1.476 1 96.62 74 LEU A N 1
ATOM 571 C CA . LEU A 1 74 ? -16.359 3.777 -2.043 1 96.62 74 LEU A CA 1
ATOM 572 C C . LEU A 1 74 ? -16.859 5.102 -1.467 1 96.62 74 LEU A C 1
ATOM 574 O O . LEU A 1 74 ? -16.078 6.023 -1.262 1 96.62 74 LEU A O 1
ATOM 578 N N . GLU A 1 75 ? -18.125 5.184 -1.234 1 97.56 75 GLU A N 1
ATOM 579 C CA . GLU A 1 75 ? -18.703 6.383 -0.63 1 97.56 75 GLU A CA 1
ATOM 580 C C . GLU A 1 75 ? -18.078 6.668 0.732 1 97.56 75 GLU A C 1
ATOM 582 O O . GLU A 1 75 ? -17.781 7.82 1.062 1 97.56 75 GLU A O 1
ATOM 587 N N . ASP A 1 76 ? -17.844 5.656 1.537 1 97.56 76 ASP A N 1
ATOM 588 C CA . ASP A 1 76 ? -17.203 5.805 2.842 1 97.56 76 ASP A CA 1
ATOM 589 C C . ASP A 1 76 ? -15.781 6.324 2.699 1 97.56 76 ASP A C 1
ATOM 591 O O . ASP A 1 76 ? -15.336 7.16 3.49 1 97.56 76 ASP A O 1
ATOM 595 N N . VAL A 1 77 ? -15.078 5.871 1.672 1 98.5 77 VAL A N 1
ATOM 596 C CA . VAL A 1 77 ? -13.719 6.324 1.4 1 98.5 77 VAL A CA 1
ATOM 597 C C . VAL A 1 77 ? -13.719 7.824 1.114 1 98.5 77 VAL A C 1
ATOM 599 O O . VAL A 1 77 ? -12.977 8.586 1.742 1 98.5 77 VAL A O 1
ATOM 602 N N . TRP A 1 78 ? -14.609 8.211 0.288 1 98.69 78 TRP A N 1
ATOM 603 C CA . TRP A 1 78 ? -14.641 9.609 -0.124 1 98.69 78 TRP A CA 1
ATOM 604 C C . TRP A 1 78 ? -15.047 10.508 1.038 1 98.69 78 TRP A C 1
ATOM 606 O O . TRP A 1 78 ? -14.516 11.617 1.189 1 98.69 78 TRP A O 1
ATOM 616 N N . LYS A 1 79 ? -15.984 10.055 1.806 1 98.56 79 LYS A N 1
ATOM 617 C CA . LYS A 1 79 ? -16.375 10.828 2.979 1 98.56 79 LYS A CA 1
ATOM 618 C C . LYS A 1 79 ? -15.188 11.078 3.896 1 98.56 79 LYS A C 1
ATOM 620 O O . LYS A 1 79 ? -14.969 12.211 4.34 1 98.56 79 LYS A O 1
ATOM 625 N N . LEU A 1 80 ? -14.438 10.078 4.133 1 98.75 80 LEU A N 1
ATOM 626 C CA . LEU A 1 80 ? -13.273 10.188 5.004 1 98.75 80 LEU A CA 1
ATOM 627 C C . LEU A 1 80 ? -12.234 11.133 4.406 1 98.75 80 LEU A C 1
ATOM 629 O O . LEU A 1 80 ? -11.68 11.977 5.113 1 98.75 80 LEU A O 1
ATOM 633 N N . LEU A 1 81 ? -11.945 11.047 3.086 1 98.88 81 LEU A N 1
ATOM 634 C CA . LEU A 1 81 ? -10.938 11.859 2.422 1 98.88 81 LEU A CA 1
ATOM 635 C C . LEU A 1 81 ? -11.352 13.328 2.396 1 98.88 81 LEU A C 1
ATOM 637 O O . LEU A 1 81 ? -10.516 14.219 2.598 1 98.88 81 LEU A O 1
ATOM 641 N N . ARG A 1 82 ? -12.609 13.547 2.18 1 98.81 82 ARG A N 1
ATOM 642 C CA . ARG A 1 82 ? -13.109 14.914 2.059 1 98.81 82 ARG A CA 1
ATOM 643 C C . ARG A 1 82 ? -13.016 15.648 3.393 1 98.81 82 ARG A C 1
ATOM 645 O O . ARG A 1 82 ? -12.828 16.859 3.428 1 98.81 82 ARG A O 1
ATOM 652 N N . GLU A 1 83 ? -13.07 14.922 4.488 1 98.75 83 GLU A N 1
ATOM 653 C CA . GLU A 1 83 ? -13.062 15.523 5.816 1 98.75 83 GLU A CA 1
ATOM 654 C C . GLU A 1 83 ? -11.641 15.609 6.375 1 98.75 83 GLU A C 1
ATOM 656 O O . GLU A 1 83 ? -11.422 16.203 7.43 1 98.75 83 GLU A O 1
ATOM 661 N N . ASP A 1 84 ? -10.695 15.094 5.676 1 98.88 84 ASP A N 1
ATOM 662 C CA . ASP A 1 84 ? -9.305 15.086 6.121 1 98.88 84 ASP A CA 1
ATOM 663 C C . ASP A 1 84 ? -8.734 16.5 6.164 1 98.88 84 ASP A C 1
ATOM 665 O O . ASP A 1 84 ? -8.938 17.281 5.23 1 98.88 84 ASP A O 1
ATOM 669 N N . PRO A 1 85 ? -7.965 16.859 7.211 1 98.94 85 PRO A N 1
ATOM 670 C CA . PRO A 1 85 ? -7.328 18.172 7.324 1 98.94 85 PRO A CA 1
ATOM 671 C C . PRO A 1 85 ? -6.5 18.531 6.094 1 98.94 85 PRO A C 1
ATOM 673 O O . PRO A 1 85 ? -6.434 19.703 5.711 1 98.94 85 PRO A O 1
ATOM 676 N N . PHE A 1 86 ? -5.812 17.609 5.414 1 98.94 86 PHE A N 1
ATOM 677 C CA . PHE A 1 86 ? -5.027 17.891 4.219 1 98.94 86 PHE A CA 1
ATOM 678 C C . PHE A 1 86 ? -5.922 18.344 3.076 1 98.94 86 PHE A C 1
ATOM 680 O O . PHE A 1 86 ? -5.531 19.203 2.283 1 98.94 86 PHE A O 1
ATOM 687 N N . ASN A 1 87 ? -7.078 17.719 2.979 1 98.88 87 ASN A N 1
ATOM 688 C CA . ASN A 1 87 ? -8.016 18.219 1.979 1 98.88 87 ASN A CA 1
ATOM 689 C C . ASN A 1 87 ? -8.547 19.594 2.348 1 98.88 87 ASN A C 1
ATOM 691 O O . ASN A 1 87 ? -8.547 20.516 1.518 1 98.88 87 ASN A O 1
ATOM 695 N N . LYS A 1 88 ? -8.914 19.812 3.549 1 98.81 88 LYS A N 1
ATOM 696 C CA . LYS A 1 88 ? -9.562 21.047 4.016 1 98.81 88 LYS A CA 1
ATOM 697 C C . LYS A 1 88 ? -8.602 22.234 3.939 1 98.81 88 LYS A C 1
ATOM 699 O O . LYS A 1 88 ? -9.039 23.375 3.803 1 98.81 88 LYS A O 1
ATOM 704 N N . THR A 1 89 ? -7.344 21.984 4.027 1 98.81 89 THR A N 1
ATOM 705 C CA . THR A 1 89 ? -6.371 23.062 4.043 1 98.81 89 THR A CA 1
ATOM 706 C C . THR A 1 89 ? -5.727 23.234 2.668 1 98.81 89 THR A C 1
ATOM 708 O O . THR A 1 89 ? -4.809 24.031 2.502 1 98.81 89 THR A O 1
ATOM 711 N N . GLY A 1 90 ? -6.098 22.422 1.737 1 98.69 90 GLY A N 1
ATOM 712 C CA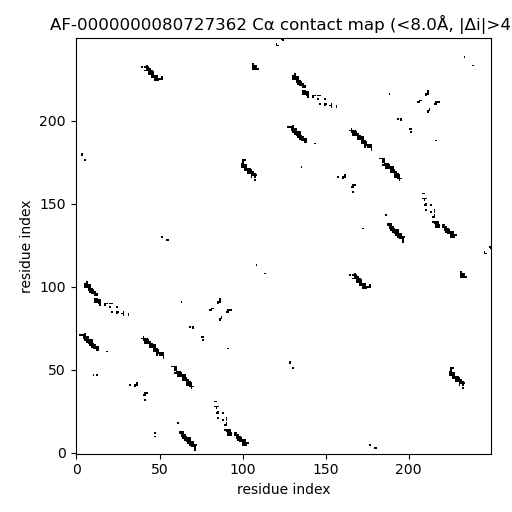 . GLY A 1 90 ? -5.68 22.625 0.359 1 98.69 90 GLY A CA 1
ATOM 713 C C . GLY A 1 90 ? -4.387 21.906 0.021 1 98.69 90 GLY A C 1
ATOM 714 O O . GLY A 1 90 ? -3.744 22.203 -0.984 1 98.69 90 GLY A O 1
ATOM 715 N N . VAL A 1 91 ? -3.984 20.984 0.788 1 98.94 91 VAL A N 1
ATOM 716 C CA . VAL A 1 91 ? -2.764 20.219 0.538 1 98.94 91 VAL A CA 1
ATOM 717 C C . VAL A 1 91 ? -3.014 19.188 -0.563 1 98.94 91 VAL A C 1
ATOM 719 O O . VAL A 1 91 ? -2.32 19.188 -1.584 1 98.94 91 VAL A O 1
ATOM 722 N N . TRP A 1 92 ? -4.051 18.375 -0.363 1 98.94 92 TRP A N 1
ATOM 723 C CA . TRP A 1 92 ? -4.355 17.297 -1.285 1 98.94 92 TRP A CA 1
ATOM 724 C C . TRP A 1 92 ? -5.09 17.812 -2.518 1 98.94 92 TRP A C 1
ATOM 726 O O . TRP A 1 92 ? -5.918 18.719 -2.416 1 98.94 92 TRP A O 1
ATOM 736 N N . ASP A 1 93 ? -4.797 17.312 -3.623 1 98.88 93 ASP A N 1
ATOM 737 C CA . ASP A 1 93 ? -5.605 17.469 -4.828 1 98.88 93 ASP A CA 1
ATOM 738 C C . ASP A 1 93 ? -6.516 16.266 -5.043 1 98.88 93 ASP A C 1
ATOM 740 O O . ASP A 1 93 ? -6.133 15.305 -5.711 1 98.88 93 ASP A O 1
ATOM 744 N N . LEU A 1 94 ? -7.723 16.344 -4.574 1 98.56 94 LEU A N 1
ATOM 745 C CA . LEU A 1 94 ? -8.625 15.188 -4.602 1 98.56 94 LEU A CA 1
ATOM 746 C C . LEU A 1 94 ? -9 14.828 -6.031 1 98.56 94 LEU A C 1
ATOM 748 O O . LEU A 1 94 ? -9.391 13.688 -6.309 1 98.56 94 LEU A O 1
ATOM 752 N N . ASP A 1 95 ? -8.875 15.773 -6.938 1 98.19 95 ASP A N 1
ATOM 753 C CA . ASP A 1 95 ? -9.219 15.523 -8.336 1 98.19 95 ASP A CA 1
ATOM 754 C C . AS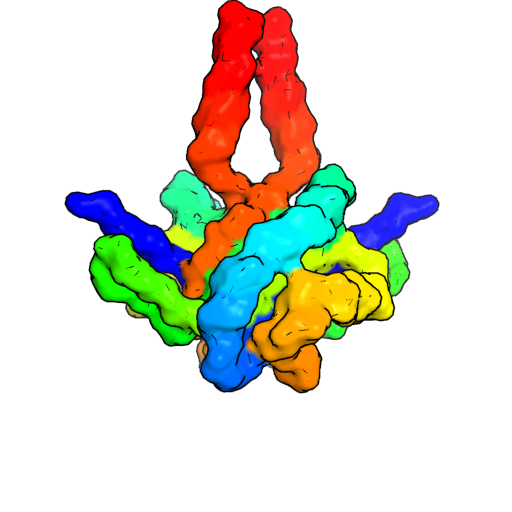P A 1 95 ? -8.242 14.523 -8.961 1 98.19 95 ASP A C 1
ATOM 756 O O . ASP A 1 95 ? -8.547 13.93 -10 1 98.19 95 ASP A O 1
ATOM 760 N N . LYS A 1 96 ? -7.113 14.328 -8.383 1 98.06 96 LYS A N 1
ATOM 761 C CA . LYS A 1 96 ? -6.09 13.43 -8.93 1 98.06 96 LYS A CA 1
ATOM 762 C C . LYS A 1 96 ? -6.004 12.141 -8.117 1 98.06 96 LYS A C 1
ATOM 764 O O . LYS A 1 96 ? -5.039 11.383 -8.258 1 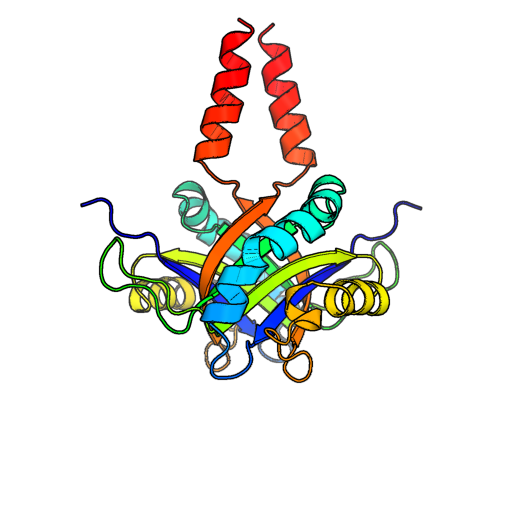98.06 96 LYS A O 1
ATOM 769 N N . THR A 1 97 ? -7 11.914 -7.355 1 98.75 97 THR A N 1
ATOM 770 C CA . THR A 1 97 ? -7.004 10.75 -6.48 1 98.75 97 THR A CA 1
ATOM 771 C C . THR A 1 97 ? -7.273 9.477 -7.281 1 98.75 97 THR A C 1
ATOM 773 O O . THR A 1 97 ? -8.148 9.453 -8.148 1 98.75 97 THR A O 1
ATOM 776 N N . THR A 1 98 ? -6.469 8.453 -7.031 1 98.69 98 THR A N 1
ATOM 777 C CA . THR A 1 98 ? -6.781 7.109 -7.5 1 98.69 98 THR A CA 1
ATOM 778 C C . THR A 1 98 ? -7.184 6.211 -6.336 1 98.69 98 THR A C 1
ATOM 780 O O . THR A 1 98 ? -6.613 6.301 -5.246 1 98.69 98 THR A O 1
ATOM 783 N N . ILE A 1 99 ? -8.227 5.41 -6.539 1 98.81 99 ILE A N 1
ATOM 784 C CA . ILE A 1 99 ? -8.695 4.434 -5.562 1 98.81 99 ILE A CA 1
ATOM 785 C C . ILE A 1 99 ? -8.766 3.051 -6.203 1 98.81 99 ILE A C 1
ATOM 787 O O . ILE A 1 99 ? -9.508 2.838 -7.164 1 98.81 99 ILE A O 1
ATOM 791 N N . THR A 1 100 ? -7.996 2.113 -5.66 1 98.81 100 THR A N 1
ATOM 792 C CA . THR A 1 100 ? -7.855 0.783 -6.242 1 98.81 100 THR A CA 1
ATOM 793 C C . THR A 1 100 ? -8.312 -0.287 -5.254 1 98.81 100 THR A C 1
ATOM 795 O O . THR A 1 100 ? -7.762 -0.41 -4.16 1 98.81 100 THR A O 1
ATOM 798 N N . PRO A 1 101 ? -9.352 -1.085 -5.672 1 98.62 101 PRO A N 1
ATOM 799 C CA . PRO A 1 101 ? -9.695 -2.232 -4.828 1 98.62 101 PRO A CA 1
ATOM 800 C C . PRO A 1 101 ? -8.531 -3.203 -4.652 1 98.62 101 PRO A C 1
ATOM 802 O O . PRO A 1 101 ? -7.762 -3.432 -5.59 1 98.62 101 PRO A O 1
ATOM 805 N N . PHE A 1 102 ? -8.469 -3.73 -3.492 1 98.19 102 PHE A N 1
ATOM 806 C CA . PHE A 1 102 ? -7.273 -4.441 -3.053 1 98.19 102 PHE A CA 1
ATOM 807 C C . PHE A 1 102 ? -7.613 -5.449 -1.963 1 98.19 102 PHE A C 1
ATOM 809 O O . PHE A 1 102 ? -8.617 -5.297 -1.258 1 98.19 102 PHE A O 1
ATOM 816 N N . LYS A 1 103 ? -6.844 -6.484 -1.9 1 96.31 103 LYS A N 1
ATOM 817 C CA . LYS A 1 103 ? -6.906 -7.426 -0.786 1 96.31 103 LYS A CA 1
ATOM 818 C C . LYS A 1 103 ? -5.508 -7.77 -0.273 1 96.31 103 LYS A C 1
ATOM 820 O O . LYS A 1 103 ? -4.801 -8.578 -0.875 1 96.31 103 LYS A O 1
ATOM 825 N N . SER A 1 104 ? -5.172 -7.258 0.919 1 96.62 104 SER A N 1
ATOM 826 C CA . SER A 1 104 ? -3.828 -7.508 1.437 1 96.62 104 SER A CA 1
ATOM 827 C C . SER A 1 104 ? -3.689 -8.938 1.944 1 96.62 104 SER A C 1
ATOM 829 O O . SER A 1 104 ? -4.617 -9.484 2.547 1 96.62 104 SER A O 1
ATOM 831 N N . THR A 1 105 ? -2.523 -9.516 1.649 1 96.19 105 THR A N 1
ATOM 832 C CA . THR A 1 105 ? -2.211 -10.859 2.119 1 96.19 105 THR A CA 1
ATOM 833 C C . THR A 1 105 ? -0.907 -10.867 2.912 1 96.19 105 THR A C 1
ATOM 835 O O . THR A 1 105 ? -0.595 -11.844 3.596 1 96.19 105 THR A O 1
ATOM 838 N N . VAL A 1 106 ? -0.108 -9.828 2.842 1 95.62 106 VAL A N 1
ATOM 839 C CA . VAL A 1 106 ? 1.117 -9.633 3.609 1 95.62 106 VAL A CA 1
ATOM 840 C C . VAL A 1 106 ? 1.086 -8.273 4.301 1 95.62 106 VAL A C 1
ATOM 842 O O . VAL A 1 106 ? 0.86 -7.25 3.656 1 95.62 106 VAL A O 1
ATOM 845 N N . ARG A 1 107 ? 1.241 -8.258 5.582 1 94.56 107 ARG A N 1
ATOM 846 C CA . ARG A 1 107 ? 1.411 -7.055 6.395 1 94.56 107 ARG A CA 1
ATOM 847 C C . ARG A 1 107 ? 2.535 -7.238 7.41 1 94.56 107 ARG A C 1
ATOM 849 O O . ARG A 1 107 ? 2.365 -7.934 8.414 1 94.56 107 ARG A O 1
ATOM 856 N N . THR A 1 108 ? 3.611 -6.59 7.176 1 91.06 108 THR A N 1
ATOM 857 C CA . THR A 1 108 ? 4.727 -6.664 8.117 1 91.06 108 THR A CA 1
ATOM 858 C C . THR A 1 108 ? 4.727 -5.461 9.055 1 91.06 108 THR A C 1
ATOM 860 O O . THR A 1 108 ? 4.824 -4.316 8.609 1 91.06 108 THR A O 1
ATOM 863 N N . PRO A 1 109 ? 4.645 -5.742 10.352 1 87.56 109 PRO A N 1
ATOM 864 C CA . PRO A 1 109 ? 4.637 -4.617 11.297 1 87.56 109 PRO A CA 1
ATOM 865 C C . PRO A 1 109 ? 6 -3.949 11.43 1 87.56 109 PRO A C 1
ATOM 867 O O . PRO A 1 109 ? 7.004 -4.488 10.953 1 87.56 109 PRO A O 1
ATOM 870 N N . PHE A 1 110 ? 5.941 -2.777 12.008 1 83.19 110 PHE A N 1
ATOM 871 C CA . PHE A 1 110 ? 7.215 -2.145 12.344 1 83.19 110 PHE A CA 1
ATOM 872 C C . PHE A 1 110 ? 7.973 -2.971 13.375 1 83.19 110 PHE A C 1
ATOM 874 O O . PHE A 1 110 ? 7.367 -3.549 14.281 1 83.19 110 PHE A O 1
ATOM 881 N N . TRP A 1 111 ? 9.18 -3.256 13.016 1 63.66 111 TRP A N 1
ATOM 882 C CA . TRP A 1 111 ? 9.977 -4.102 13.898 1 63.66 111 TRP A CA 1
ATOM 883 C C . TRP A 1 111 ? 10.055 -3.504 15.297 1 63.66 111 TRP A C 1
ATOM 885 O O . TRP A 1 111 ? 10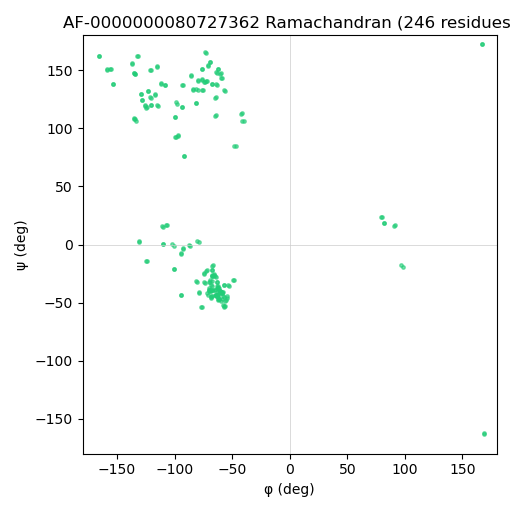 -4.227 16.297 1 63.66 111 TRP A O 1
ATOM 895 N N . SER A 1 112 ? 10.398 -2.113 15.266 1 52.75 112 SER A N 1
ATOM 896 C CA . SER A 1 112 ? 10.484 -1.528 16.594 1 52.75 112 SER A CA 1
ATOM 897 C C . SER A 1 112 ? 9.258 -1.883 17.438 1 52.75 112 SER A C 1
ATOM 899 O O . SER A 1 112 ? 9.352 -2.053 18.656 1 52.75 112 SER A O 1
ATOM 901 N N . ASN A 1 113 ? 8.164 -2.057 16.781 1 50.59 113 ASN A N 1
ATOM 902 C CA . ASN A 1 113 ? 6.953 -2.418 17.516 1 50.59 113 ASN A CA 1
ATOM 903 C C . ASN A 1 113 ? 6.988 -3.871 17.969 1 50.59 113 ASN A C 1
ATOM 905 O O . ASN A 1 113 ? 6.449 -4.207 19.031 1 50.59 113 ASN A O 1
ATOM 909 N N . LEU A 1 114 ? 7.645 -4.645 17.125 1 48.53 114 LEU A N 1
ATOM 910 C CA . LEU A 1 114 ? 7.699 -6.051 17.5 1 48.53 114 LEU A CA 1
ATOM 911 C C . LEU A 1 114 ? 8.57 -6.242 18.734 1 48.53 114 LEU A C 1
ATOM 913 O O . LEU A 1 114 ? 8.219 -7.008 19.641 1 48.53 114 LEU A O 1
ATOM 917 N N . ARG A 1 115 ? 9.68 -5.543 18.578 1 48.09 115 ARG A N 1
ATOM 918 C CA . ARG A 1 115 ? 10.508 -5.652 19.766 1 48.09 115 ARG A CA 1
ATOM 919 C C . ARG A 1 115 ? 9.727 -5.25 21.016 1 48.09 115 ARG A C 1
ATOM 921 O O . ARG A 1 115 ? 9.828 -5.898 22.062 1 48.09 115 ARG A O 1
ATOM 928 N N . ASP A 1 116 ? 9.047 -4.148 20.844 1 47.91 116 ASP A N 1
ATOM 929 C CA . ASP A 1 116 ? 8.281 -3.674 21.984 1 47.91 116 ASP A CA 1
ATOM 930 C C . ASP A 1 116 ? 7.227 -4.695 22.406 1 47.91 116 ASP A C 1
ATOM 932 O O . ASP A 1 116 ? 7.008 -4.922 23.594 1 47.91 116 ASP A O 1
ATOM 936 N N . LEU A 1 117 ? 6.691 -5.285 21.438 1 48.03 117 LEU A N 1
ATOM 937 C CA . LEU A 1 117 ? 5.672 -6.293 21.719 1 48.03 117 LEU A CA 1
ATOM 938 C C . LEU A 1 117 ? 6.293 -7.531 22.359 1 48.03 117 LEU A C 1
ATOM 940 O O . LEU A 1 117 ? 5.719 -8.109 23.297 1 48.03 117 LEU A O 1
ATOM 944 N N . LEU A 1 118 ? 7.418 -7.867 21.859 1 50.06 118 LEU A N 1
ATOM 945 C CA . LEU A 1 118 ? 8.109 -9.016 22.438 1 50.06 118 LEU A CA 1
ATOM 946 C C . LEU A 1 118 ? 8.625 -8.688 23.844 1 50.06 118 LEU A C 1
ATOM 948 O O . LEU A 1 118 ? 8.641 -9.547 24.719 1 50.06 118 LEU A O 1
ATOM 952 N N . SER A 1 119 ? 9.078 -7.52 23.922 1 50.28 119 SER A N 1
ATOM 953 C CA . SER A 1 119 ? 9.594 -7.129 25.219 1 50.28 119 SER A CA 1
ATOM 954 C C . SER A 1 119 ? 8.477 -7.035 26.266 1 50.28 119 SER A C 1
ATOM 956 O O . SER A 1 119 ? 8.703 -7.273 27.453 1 50.28 119 SER A O 1
ATOM 958 N N . LEU A 1 120 ? 7.359 -6.699 25.844 1 44.5 120 LEU A N 1
ATOM 959 C CA . LEU A 1 120 ? 6.234 -6.656 26.781 1 44.5 120 LEU A CA 1
ATOM 960 C C . LEU A 1 120 ? 5.828 -8.062 27.203 1 44.5 120 LEU A C 1
ATOM 962 O O . LEU A 1 120 ? 5.352 -8.258 28.328 1 44.5 120 LEU A O 1
ATOM 966 N N . GLY A 1 121 ? 5.988 -8.938 26.359 1 42.22 121 GLY A N 1
ATOM 967 C CA . GLY A 1 121 ? 5.742 -10.305 26.781 1 42.22 121 GLY A CA 1
ATOM 968 C C . GLY A 1 121 ? 6.766 -10.82 27.781 1 42.22 121 GLY A C 1
ATOM 969 O O . GLY A 1 121 ? 6.469 -11.711 28.578 1 42.22 121 GLY A O 1
ATOM 970 N N . SER A 1 122 ? 8.008 -10.398 27.625 1 40.94 122 SER A N 1
ATOM 971 C CA . SER A 1 122 ? 9.016 -10.898 28.562 1 40.94 122 SER A CA 1
ATOM 972 C C . SER A 1 122 ? 8.844 -10.273 29.938 1 40.94 122 SER A C 1
ATOM 974 O O . SER A 1 122 ? 9.344 -10.797 30.922 1 40.94 122 SER A O 1
ATOM 976 N N . LYS A 1 123 ? 8.234 -9.156 30.078 1 39.47 123 LYS A N 1
ATOM 977 C CA . LYS A 1 123 ? 8.18 -8.578 31.406 1 39.47 123 LYS A CA 1
ATOM 978 C C . LYS A 1 123 ? 7.188 -9.32 32.312 1 39.47 123 LYS A C 1
ATOM 980 O O . LYS A 1 123 ? 7.109 -9.07 33.5 1 39.47 123 LYS A O 1
ATOM 985 N N . ASN A 1 124 ? 6.242 -9.953 31.703 1 36.62 124 ASN A N 1
ATOM 986 C CA . ASN A 1 124 ? 5.34 -10.625 32.625 1 36.62 124 ASN A CA 1
ATOM 987 C C . ASN A 1 124 ? 5.922 -11.945 33.094 1 36.62 124 ASN A C 1
ATOM 989 O O . ASN A 1 124 ? 5.203 -12.773 33.688 1 36.62 124 ASN A O 1
ATOM 993 N N . GLU A 1 125 ? 7.16 -12.266 32.656 1 27.36 125 GLU A N 1
ATOM 994 C CA . GLU A 1 125 ? 7.652 -13.352 33.5 1 27.36 125 GLU A CA 1
ATOM 995 C C . GLU A 1 125 ? 8.438 -12.812 34.688 1 27.36 125 GLU A C 1
ATOM 997 O O . GLU A 1 125 ? 9.094 -11.773 34.594 1 27.36 125 GLU A O 1
ATOM 1002 N N . MET B 1 1 ? 27.312 2.459 7.789 1 34.94 1 MET B N 1
ATOM 1003 C CA . MET B 1 1 ? 26.25 3.457 7.906 1 34.94 1 MET B CA 1
ATOM 1004 C C . MET B 1 1 ? 24.891 2.846 7.594 1 34.94 1 MET B C 1
ATOM 1006 O O . MET B 1 1 ? 24.766 1.997 6.711 1 34.94 1 MET B O 1
ATOM 1010 N N . SER B 1 2 ? 24.031 2.525 8.414 1 42.5 2 SER B N 1
ATOM 1011 C CA . SER B 1 2 ? 22.812 1.736 8.336 1 42.5 2 SER B CA 1
ATOM 1012 C C . SER B 1 2 ? 21.969 2.139 7.133 1 42.5 2 SER B C 1
ATOM 1014 O O . SER B 1 2 ? 21.594 3.305 6.992 1 42.5 2 SER B O 1
ATOM 1016 N N . ALA B 1 3 ? 22.172 1.649 5.949 1 49.16 3 ALA B N 1
ATOM 1017 C CA . ALA B 1 3 ? 21.672 2.027 4.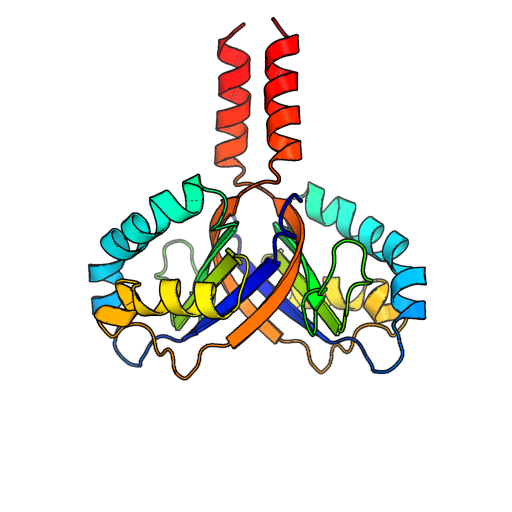633 1 49.16 3 ALA B CA 1
ATOM 1018 C C . ALA B 1 3 ? 20.188 2.365 4.691 1 49.16 3 ALA B C 1
ATOM 1020 O O . ALA B 1 3 ? 19.422 1.714 5.41 1 49.16 3 ALA B O 1
ATOM 1021 N N . THR B 1 4 ? 19.875 3.648 4.48 1 58.19 4 THR B N 1
ATOM 1022 C CA . THR B 1 4 ? 18.516 4.199 4.434 1 58.19 4 THR B CA 1
ATOM 1023 C C . THR B 1 4 ? 17.578 3.246 3.713 1 58.19 4 THR B C 1
ATOM 1025 O O . THR B 1 4 ? 17.938 2.631 2.711 1 58.19 4 THR B O 1
ATOM 1028 N N . LYS B 1 5 ? 16.703 2.547 4.449 1 79.88 5 LYS B N 1
ATOM 1029 C CA . LYS B 1 5 ? 15.703 1.646 3.877 1 79.88 5 LYS B CA 1
ATOM 1030 C C . LYS B 1 5 ? 14.703 2.408 3.016 1 79.88 5 LYS B C 1
ATOM 1032 O O . LYS B 1 5 ? 14.273 3.506 3.377 1 79.88 5 LYS B O 1
ATOM 1037 N N . ASN B 1 6 ? 14.789 2.141 1.615 1 94.5 6 ASN B N 1
ATOM 1038 C CA . ASN B 1 6 ? 13.891 2.736 0.629 1 94.5 6 ASN B CA 1
ATOM 1039 C C . ASN B 1 6 ? 12.703 1.831 0.339 1 94.5 6 ASN B C 1
ATOM 1041 O O . ASN B 1 6 ? 12.875 0.684 -0.078 1 94.5 6 ASN B O 1
ATOM 1045 N N . GLU B 1 7 ? 11.5 2.373 0.655 1 97.62 7 GLU B N 1
ATOM 1046 C CA . GLU B 1 7 ? 10.281 1.634 0.345 1 97.62 7 GLU B CA 1
ATOM 1047 C C . GLU B 1 7 ? 9.727 2.031 -1.021 1 97.62 7 GLU B C 1
ATOM 1049 O O . GLU B 1 7 ? 9.75 3.207 -1.389 1 97.62 7 GLU B O 1
ATOM 1054 N N . TRP B 1 8 ? 9.32 1.033 -1.732 1 98.75 8 TRP B N 1
ATOM 1055 C CA . TRP B 1 8 ? 8.758 1.183 -3.072 1 98.75 8 TRP B CA 1
ATOM 1056 C C . TRP B 1 8 ? 7.375 0.552 -3.156 1 98.75 8 TRP B C 1
ATOM 1058 O O 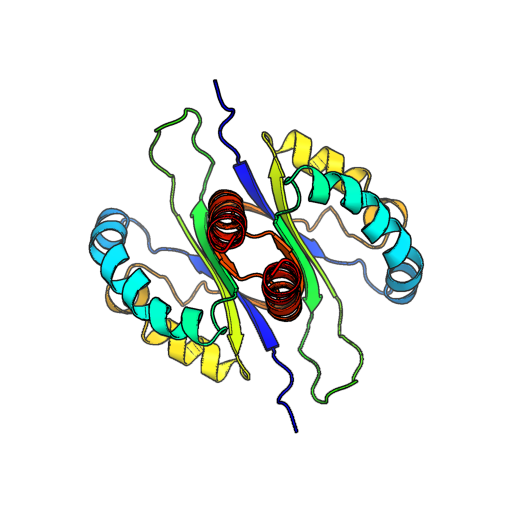. TRP B 1 8 ? 7.215 -0.644 -2.898 1 98.75 8 TRP B O 1
ATOM 1068 N N . LEU B 1 9 ? 6.332 1.373 -3.447 1 98.94 9 LEU B N 1
ATOM 1069 C CA . LEU B 1 9 ? 5.035 0.817 -3.814 1 98.94 9 LEU B CA 1
ATOM 1070 C C . LEU B 1 9 ? 5.008 0.425 -5.289 1 98.94 9 LEU B C 1
ATOM 1072 O O . LEU B 1 9 ? 5.234 1.265 -6.164 1 98.94 9 LEU B O 1
ATOM 1076 N N . ILE B 1 10 ? 4.734 -0.828 -5.508 1 98.94 10 ILE B N 1
ATOM 1077 C CA . ILE B 1 10 ? 4.742 -1.381 -6.855 1 98.94 10 ILE B CA 1
ATOM 1078 C C . ILE B 1 10 ? 3.344 -1.869 -7.223 1 98.94 10 ILE B C 1
ATOM 1080 O O . ILE B 1 10 ? 2.701 -2.574 -6.441 1 98.94 10 ILE B O 1
ATOM 1084 N N . MET B 1 11 ? 2.865 -1.442 -8.359 1 98.94 11 MET B N 1
ATOM 1085 C CA . MET B 1 11 ? 1.629 -1.962 -8.938 1 98.94 11 MET B CA 1
ATOM 1086 C C . MET B 1 11 ? 1.884 -2.568 -10.312 1 98.94 11 MET B C 1
ATOM 1088 O O . MET B 1 11 ? 2.457 -1.917 -11.188 1 98.94 11 MET B O 1
ATOM 1092 N N . ILE B 1 12 ? 1.463 -3.785 -10.461 1 98.88 12 ILE B N 1
ATOM 1093 C CA . ILE B 1 12 ? 1.7 -4.516 -11.703 1 98.88 12 ILE B CA 1
ATOM 1094 C C . ILE B 1 12 ? 0.391 -5.121 -12.203 1 98.88 12 ILE B C 1
ATOM 1096 O O . ILE B 1 12 ? -0.29 -5.84 -11.469 1 98.88 12 ILE B O 1
ATOM 1100 N N . GLN B 1 13 ? 0.107 -4.879 -13.477 1 98.88 13 GLN B N 1
ATOM 1101 C CA . GLN B 1 13 ? -1.092 -5.449 -14.086 1 98.88 13 GLN B CA 1
ATOM 1102 C C . GLN B 1 13 ? -0.827 -6.859 -14.609 1 98.88 13 GLN B C 1
ATOM 1104 O O . GLN B 1 13 ? 0.274 -7.156 -15.078 1 98.88 13 GLN B O 1
ATOM 1109 N N . ASP B 1 14 ? -1.848 -7.637 -14.5 1 98.94 14 ASP B N 1
ATOM 1110 C CA . ASP B 1 14 ? -1.814 -8.93 -15.188 1 98.94 14 ASP B CA 1
ATOM 1111 C C . ASP B 1 14 ? -2.066 -8.758 -16.688 1 98.94 14 ASP B C 1
ATOM 1113 O O . ASP B 1 14 ? -2.775 -7.836 -17.094 1 98.94 14 ASP B O 1
ATOM 1117 N N . ARG B 1 15 ? -1.485 -9.672 -17.453 1 98.81 15 ARG B N 1
ATOM 1118 C CA . ARG B 1 15 ? -1.864 -9.758 -18.859 1 98.81 15 ARG B CA 1
ATOM 1119 C C . ARG B 1 15 ? -3.291 -10.281 -19.016 1 98.81 15 ARG B C 1
ATOM 1121 O O . ARG B 1 15 ? -3.834 -10.891 -18.094 1 98.81 15 ARG B O 1
ATOM 1128 N N . PRO B 1 16 ? -3.902 -9.922 -20.219 1 98.19 16 PRO B N 1
ATOM 1129 C CA . PRO B 1 16 ? -5.262 -10.43 -20.422 1 98.19 16 PRO B CA 1
ATOM 1130 C C . PRO B 1 16 ? -5.324 -11.953 -20.484 1 98.19 16 PRO B C 1
ATOM 1132 O O . PRO B 1 16 ? -4.414 -12.594 -21.016 1 98.19 16 PRO B O 1
ATOM 1135 N N . GLY B 1 17 ? -6.348 -12.602 -19.812 1 97.75 17 GLY B N 1
ATOM 1136 C CA . GLY B 1 17 ? -6.66 -14.016 -19.969 1 97.75 17 GLY B CA 1
ATOM 1137 C C . GLY B 1 17 ? -5.738 -14.922 -19.172 1 97.75 17 GLY B C 1
ATOM 1138 O O . GLY B 1 17 ? -5.609 -16.109 -19.469 1 97.75 17 GLY B O 1
ATOM 1139 N N . VAL B 1 18 ? -5.102 -14.422 -18.094 1 98.38 18 VAL B N 1
ATOM 1140 C CA . VAL B 1 18 ? -4.055 -15.211 -17.453 1 98.38 18 VAL B CA 1
ATOM 1141 C C . VAL B 1 18 ? -4.535 -15.68 -16.078 1 98.38 18 VAL B C 1
ATOM 1143 O O . VAL B 1 18 ? -3.734 -16.094 -15.242 1 98.38 18 VAL B O 1
ATOM 1146 N N . LEU B 1 19 ? -5.801 -15.625 -15.789 1 97.69 19 LEU B N 1
ATOM 1147 C CA . LEU B 1 19 ? -6.285 -15.891 -14.438 1 97.69 19 LEU B CA 1
ATOM 1148 C C . LEU B 1 19 ? -5.949 -17.312 -14.008 1 97.69 19 LEU B C 1
ATOM 1150 O O . LEU B 1 19 ? -5.492 -17.531 -12.891 1 97.69 19 LEU B O 1
ATOM 1154 N N . GLN B 1 20 ? -6.203 -18.266 -14.867 1 98 20 GLN B N 1
ATOM 1155 C CA . GLN B 1 20 ? -5.898 -19.656 -14.531 1 98 20 GLN B CA 1
ATOM 1156 C C . GLN B 1 20 ? -4.398 -19.844 -14.312 1 98 20 GLN B C 1
ATOM 1158 O O . GLN B 1 20 ? -3.984 -20.562 -13.398 1 98 20 GLN B O 1
ATOM 1163 N N . THR B 1 21 ? -3.57 -19.266 -15.219 1 98.75 21 THR B N 1
ATOM 1164 C CA . THR B 1 21 ? -2.121 -19.312 -15.047 1 98.75 21 THR B CA 1
ATOM 1165 C C . THR B 1 21 ? -1.711 -18.688 -13.719 1 98.75 21 THR B C 1
ATOM 1167 O O . THR B 1 21 ? -0.829 -19.219 -13.031 1 98.75 21 THR B O 1
ATOM 1170 N N . ARG B 1 22 ? -2.32 -17.594 -13.328 1 98.81 22 ARG B N 1
ATOM 1171 C CA . ARG B 1 22 ? -2.055 -16.969 -12.039 1 98.81 22 ARG B CA 1
ATOM 1172 C C . ARG B 1 22 ? -2.32 -17.938 -10.891 1 98.81 22 ARG B C 1
ATOM 1174 O O . ARG B 1 22 ? -1.459 -18.141 -10.039 1 98.81 22 ARG B O 1
ATOM 1181 N N . TYR B 1 23 ? -3.477 -18.5 -10.914 1 98.12 23 TYR B N 1
ATOM 1182 C CA . TYR B 1 23 ? -3.832 -19.406 -9.836 1 98.12 23 TYR B CA 1
ATOM 1183 C C . TYR B 1 23 ? -2.85 -20.578 -9.766 1 98.12 23 TYR B C 1
ATOM 1185 O O . TYR B 1 23 ? -2.406 -20.953 -8.68 1 98.12 23 TYR B O 1
ATOM 1193 N N . ALA B 1 24 ? -2.514 -21.062 -10.891 1 98.62 24 ALA B N 1
ATOM 1194 C CA . ALA B 1 24 ? -1.626 -22.234 -10.953 1 98.62 24 ALA B CA 1
ATOM 1195 C C . ALA B 1 24 ? -0.24 -21.891 -10.414 1 98.62 24 ALA B C 1
ATOM 1197 O O . ALA B 1 24 ? 0.459 -22.75 -9.891 1 98.62 24 ALA B O 1
ATOM 1198 N N . ASN B 1 25 ? 0.174 -20.641 -10.461 1 98.81 25 ASN B N 1
ATOM 1199 C CA . ASN B 1 25 ? 1.541 -20.266 -10.109 1 98.81 25 ASN B CA 1
ATOM 1200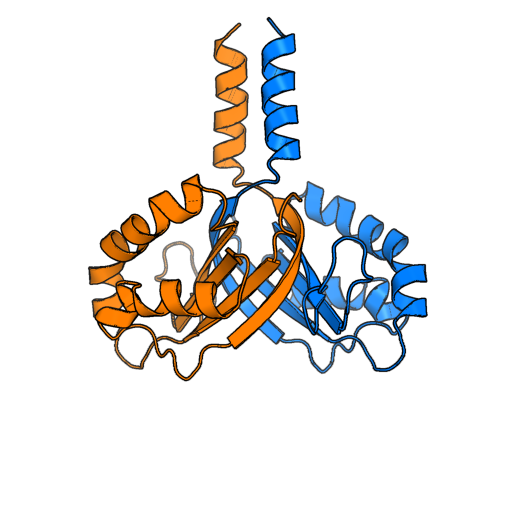 C C . ASN B 1 25 ? 1.592 -19.484 -8.797 1 98.81 25 ASN B C 1
ATOM 1202 O O . ASN B 1 25 ? 2.668 -19.094 -8.344 1 98.81 25 ASN B O 1
ATOM 1206 N N . THR B 1 26 ? 0.453 -19.234 -8.117 1 98.56 26 THR B N 1
ATOM 1207 C CA . THR B 1 26 ? 0.396 -18.484 -6.871 1 98.56 26 THR B CA 1
ATOM 1208 C C . THR B 1 26 ? 1.232 -19.156 -5.785 1 98.56 26 THR B C 1
ATOM 1210 O O . THR B 1 26 ? 2.021 -18.5 -5.105 1 98.56 26 THR B O 1
ATOM 1213 N N . PRO B 1 27 ? 1.193 -20.531 -5.676 1 98.56 27 PRO B N 1
ATOM 1214 C CA . PRO B 1 27 ? 2.025 -21.141 -4.637 1 98.56 27 PRO B CA 1
ATOM 1215 C C . PRO B 1 27 ? 3.516 -20.875 -4.844 1 98.56 27 PRO B C 1
ATOM 1217 O O . PRO B 1 27 ? 4.23 -20.562 -3.887 1 98.56 27 PRO B O 1
ATOM 1220 N N . THR B 1 28 ? 4.016 -20.953 -6.059 1 98.75 28 THR B N 1
ATOM 1221 C CA . THR B 1 28 ? 5.426 -20.719 -6.352 1 98.75 28 THR B CA 1
ATOM 1222 C C . THR B 1 28 ? 5.781 -19.234 -6.152 1 98.75 28 THR B C 1
ATOM 1224 O O . THR B 1 28 ? 6.871 -18.922 -5.676 1 98.75 28 THR B O 1
ATOM 1227 N N . HIS B 1 29 ? 4.883 -18.391 -6.543 1 98.81 29 HIS B N 1
ATOM 1228 C CA . HIS B 1 29 ? 5.035 -16.953 -6.32 1 98.81 29 HIS B CA 1
ATOM 1229 C C . HIS B 1 29 ? 5.16 -16.641 -4.832 1 98.81 29 HIS B C 1
ATOM 1231 O O . HIS B 1 29 ? 6.07 -15.914 -4.422 1 98.81 29 HIS B O 1
ATOM 1237 N N . ILE B 1 30 ? 4.312 -17.172 -4.07 1 98.31 30 ILE B N 1
ATOM 1238 C CA . ILE B 1 30 ? 4.324 -16.953 -2.627 1 98.31 30 ILE B CA 1
ATOM 1239 C C . ILE B 1 30 ? 5.617 -17.5 -2.029 1 98.31 30 ILE B C 1
ATOM 1241 O O . ILE B 1 30 ? 6.273 -16.828 -1.231 1 98.31 30 ILE B O 1
ATOM 1245 N N . ALA B 1 31 ? 6.039 -18.672 -2.41 1 98.5 31 ALA B N 1
ATOM 1246 C CA . ALA B 1 31 ? 7.273 -19.281 -1.93 1 98.5 31 ALA B CA 1
ATOM 1247 C C . ALA B 1 31 ? 8.484 -18.422 -2.281 1 98.5 31 ALA B C 1
ATOM 1249 O O . ALA B 1 31 ? 9.414 -18.297 -1.483 1 98.5 31 ALA B O 1
ATOM 1250 N N . TYR B 1 32 ? 8.453 -17.891 -3.449 1 98.62 32 TYR B N 1
ATOM 1251 C CA . TYR B 1 32 ? 9.531 -17.031 -3.928 1 98.62 32 TYR B CA 1
ATOM 1252 C C . TYR B 1 32 ? 9.742 -15.852 -2.996 1 98.62 32 TYR B C 1
ATOM 1254 O O . TYR B 1 32 ? 10.875 -15.422 -2.771 1 98.62 32 TYR B O 1
ATOM 1262 N N . TYR B 1 33 ? 8.664 -15.336 -2.412 1 98.25 33 TYR B N 1
ATOM 1263 C CA . TYR B 1 33 ? 8.742 -14.117 -1.613 1 98.25 33 TYR B CA 1
ATOM 1264 C C . TYR B 1 33 ? 8.922 -14.445 -0.136 1 98.25 33 TYR B C 1
ATOM 1266 O O . TYR B 1 33 ? 9.141 -13.547 0.683 1 98.25 33 TYR B O 1
ATOM 1274 N N . LYS B 1 34 ? 8.836 -15.656 0.248 1 97.19 34 LYS B N 1
ATOM 1275 C CA . LYS B 1 34 ? 8.953 -16.031 1.655 1 97.19 34 LYS B CA 1
ATOM 1276 C C . LYS B 1 34 ? 10.273 -15.547 2.246 1 97.19 34 LYS B C 1
ATOM 1278 O O . LYS B 1 34 ? 10.289 -14.852 3.262 1 97.19 34 LYS B O 1
ATOM 1283 N N . PRO B 1 35 ? 11.438 -15.852 1.668 1 97.06 35 PRO B N 1
ATOM 1284 C CA . PRO B 1 35 ? 12.688 -15.352 2.244 1 97.06 35 PRO B CA 1
ATOM 1285 C C . PRO B 1 35 ? 12.781 -13.828 2.221 1 97.06 35 PRO B C 1
ATOM 1287 O O . PRO B 1 35 ? 13.398 -13.227 3.104 1 97.06 35 PRO B O 1
ATOM 1290 N N . VAL B 1 36 ? 12.188 -13.211 1.201 1 96.62 36 VAL B N 1
ATOM 1291 C CA . VAL B 1 36 ? 12.188 -11.758 1.076 1 96.62 36 VAL B CA 1
ATOM 1292 C C . VAL B 1 36 ? 11.43 -11.141 2.25 1 96.62 36 VAL B C 1
ATOM 1294 O O . VAL B 1 36 ? 11.883 -10.164 2.844 1 96.62 36 VAL B O 1
ATOM 1297 N N . ARG B 1 37 ? 10.328 -11.742 2.539 1 95.31 37 ARG B N 1
ATOM 1298 C CA . ARG B 1 37 ? 9.523 -11.312 3.682 1 95.31 37 ARG B CA 1
ATOM 1299 C C . ARG B 1 37 ? 10.281 -11.523 4.988 1 95.31 37 ARG B C 1
ATOM 1301 O O . ARG B 1 37 ? 10.297 -10.641 5.852 1 95.31 37 ARG B O 1
ATOM 1308 N N . GLU B 1 38 ? 10.93 -12.609 5.184 1 92.94 38 GLU B N 1
ATOM 1309 C CA . GLU B 1 38 ? 11.656 -12.953 6.402 1 92.94 38 GLU B CA 1
ATOM 1310 C C . GLU B 1 38 ? 12.82 -12 6.637 1 92.94 38 GLU B C 1
ATOM 1312 O O . GLU B 1 38 ? 13.203 -11.75 7.781 1 92.94 38 GLU B O 1
ATOM 1317 N N . GLN B 1 39 ? 13.32 -11.477 5.594 1 93.25 39 GLN B N 1
ATOM 1318 C CA . GLN B 1 39 ? 14.43 -10.531 5.688 1 93.25 39 GLN B CA 1
ATOM 1319 C C . GLN B 1 39 ? 13.914 -9.109 5.902 1 93.25 39 GLN B C 1
ATOM 1321 O O . GLN B 1 39 ? 14.711 -8.164 5.977 1 93.25 39 GLN B O 1
ATOM 1326 N N . GLY B 1 40 ? 12.609 -8.977 5.945 1 91.88 40 GLY B N 1
ATOM 1327 C CA . GLY B 1 40 ? 12.031 -7.66 6.176 1 91.88 40 GLY B CA 1
ATOM 1328 C C . GLY B 1 40 ? 11.953 -6.816 4.918 1 91.88 40 GLY B C 1
ATOM 1329 O O . GLY B 1 40 ? 11.805 -5.594 4.992 1 91.88 40 GLY B O 1
ATOM 1330 N N . GLN B 1 41 ? 12.031 -7.426 3.781 1 96.06 41 GLN B N 1
ATOM 1331 C CA . GLN B 1 41 ? 12.109 -6.68 2.529 1 96.06 41 GLN B CA 1
ATOM 1332 C C . GLN B 1 41 ? 10.75 -6.637 1.829 1 96.06 41 GLN B C 1
ATOM 1334 O O . GLN B 1 41 ? 10.547 -5.828 0.92 1 96.06 41 GLN B O 1
ATOM 1339 N N . LEU B 1 42 ? 9.859 -7.547 2.139 1 97.25 42 LEU B N 1
ATOM 1340 C CA . LEU B 1 42 ? 8.461 -7.469 1.713 1 97.25 42 LEU B CA 1
ATOM 1341 C C . LEU B 1 42 ? 7.582 -6.934 2.836 1 97.25 42 LEU B C 1
ATOM 1343 O O . LEU B 1 42 ? 7.309 -7.645 3.807 1 97.25 42 LEU B O 1
ATOM 1347 N N . ILE B 1 43 ? 7.133 -5.762 2.65 1 96.19 43 ILE B N 1
ATOM 1348 C CA . ILE B 1 43 ? 6.488 -5.023 3.73 1 96.19 43 ILE B CA 1
ATOM 1349 C C . ILE B 1 43 ? 4.977 -5.219 3.662 1 96.19 43 ILE B C 1
ATOM 1351 O O . ILE B 1 43 ? 4.32 -5.406 4.688 1 96.19 43 ILE B O 1
ATOM 1355 N N . PHE B 1 44 ? 4.414 -5.156 2.549 1 97.56 44 PHE B N 1
ATOM 1356 C CA . PHE B 1 44 ? 2.98 -5.16 2.271 1 97.56 44 PHE B CA 1
ATOM 1357 C C . PHE B 1 44 ? 2.701 -5.715 0.879 1 97.56 44 PHE B C 1
ATOM 1359 O O . PHE B 1 44 ? 3.438 -5.426 -0.067 1 97.56 44 PHE B O 1
ATOM 1366 N N . ALA B 1 45 ? 1.645 -6.551 0.769 1 98.62 45 ALA B N 1
ATOM 1367 C CA . ALA B 1 45 ? 1.38 -7.09 -0.562 1 98.62 45 ALA B CA 1
ATOM 1368 C C . ALA B 1 45 ? -0.008 -7.719 -0.633 1 98.62 45 ALA B C 1
ATOM 1370 O O . ALA B 1 45 ? -0.589 -8.07 0.396 1 98.62 45 ALA B O 1
ATOM 1371 N N . GLY B 1 46 ? -0.477 -7.898 -1.87 1 98.44 46 GLY B N 1
ATOM 1372 C CA . GLY B 1 46 ? -1.729 -8.578 -2.154 1 98.44 46 GLY B CA 1
ATOM 1373 C C . GLY B 1 46 ? -2.205 -8.383 -3.582 1 98.44 46 GLY B C 1
ATOM 1374 O O . GLY B 1 46 ? -1.595 -7.637 -4.348 1 98.44 46 GLY B O 1
ATOM 1375 N N . PRO B 1 47 ? -3.232 -9.094 -3.928 1 98.75 47 PRO B N 1
ATOM 1376 C CA . PRO B 1 47 ? -3.783 -8.938 -5.277 1 98.75 47 PRO B CA 1
ATOM 1377 C C . PRO B 1 47 ? -4.516 -7.613 -5.465 1 98.75 47 PRO B C 1
ATOM 1379 O O . PRO B 1 47 ? -5.18 -7.133 -4.543 1 98.75 47 PRO B O 1
ATOM 1382 N N . MET B 1 48 ? -4.324 -7.035 -6.656 1 98.81 48 MET B N 1
ATOM 1383 C CA . MET B 1 48 ? -5.09 -5.898 -7.156 1 98.81 48 MET B CA 1
ATOM 1384 C C . MET B 1 48 ? -6.391 -6.359 -7.809 1 98.81 48 MET B C 1
ATOM 1386 O O . MET B 1 48 ? -6.391 -7.312 -8.594 1 98.81 48 MET B O 1
ATOM 1390 N N . LEU B 1 49 ? -7.488 -5.699 -7.473 1 98.38 49 LEU B N 1
ATOM 1391 C CA . LEU B 1 49 ? -8.805 -6.117 -7.953 1 98.38 49 LEU B CA 1
ATOM 1392 C C . LEU B 1 49 ? -9.414 -5.051 -8.852 1 98.38 49 LEU B C 1
ATOM 1394 O O . LEU B 1 49 ? -9.125 -3.863 -8.703 1 98.38 49 LEU B O 1
ATOM 1398 N N . SER B 1 50 ? -10.289 -5.52 -9.773 1 97.81 50 SER B N 1
ATOM 1399 C CA . SER B 1 50 ? -11.086 -4.562 -10.531 1 97.81 50 SER B CA 1
ATOM 1400 C C . SER B 1 50 ? -12.297 -4.086 -9.727 1 97.81 50 SER B C 1
ATOM 1402 O O . SER B 1 50 ? -12.789 -2.979 -9.945 1 97.81 50 SER B O 1
ATOM 1404 N N . ALA B 1 51 ? -12.805 -4.93 -8.914 1 96.81 51 ALA B N 1
ATOM 1405 C CA . ALA B 1 51 ? -13.906 -4.641 -7.996 1 96.81 51 ALA B CA 1
ATOM 1406 C C . ALA B 1 51 ? -13.93 -5.625 -6.832 1 96.81 51 ALA B C 1
ATOM 1408 O O . ALA B 1 51 ? -13.438 -6.75 -6.957 1 96.81 51 ALA B O 1
ATOM 1409 N N . HIS B 1 52 ? -14.43 -5.125 -5.723 1 96.12 52 HIS B N 1
ATOM 1410 C CA . HIS B 1 52 ? -14.625 -6.055 -4.617 1 96.12 52 HIS B CA 1
ATOM 1411 C C . HIS B 1 52 ? -15.781 -7.012 -4.902 1 96.12 52 HIS B C 1
ATOM 1413 O O . HIS B 1 52 ? -16.703 -6.676 -5.648 1 96.12 52 HIS B O 1
ATOM 1419 N N . PRO B 1 53 ? -15.688 -8.164 -4.254 1 92.31 53 PRO B N 1
ATOM 1420 C CA . PRO B 1 53 ? -16.828 -9.078 -4.398 1 92.31 53 PRO B CA 1
ATOM 1421 C C . PRO B 1 53 ? -18.109 -8.508 -3.797 1 92.31 53 PRO B C 1
ATOM 1423 O O . PRO B 1 53 ? -18.062 -7.801 -2.789 1 92.31 53 PRO B O 1
ATOM 1426 N N . GLN B 1 54 ? -19.188 -8.883 -4.406 1 88.12 54 GLN B N 1
ATOM 1427 C CA . GLN B 1 54 ? -20.484 -8.398 -3.93 1 88.12 54 GLN B CA 1
ATOM 1428 C C . GLN B 1 54 ? -20.938 -9.18 -2.701 1 88.12 54 GLN B C 1
ATOM 1430 O O . GLN B 1 54 ? -21.531 -8.609 -1.786 1 88.12 54 GLN B O 1
ATOM 1435 N N . LYS B 1 55 ? -20.688 -10.453 -2.854 1 86.56 55 LYS B N 1
ATOM 1436 C CA . LYS B 1 55 ? -21.047 -11.336 -1.748 1 86.56 55 LYS B CA 1
ATOM 1437 C C . LYS B 1 55 ? -19.844 -12.078 -1.206 1 86.56 55 LYS B C 1
ATOM 1439 O O . LYS B 1 55 ? -18.891 -12.367 -1.949 1 86.56 55 LYS B O 1
ATOM 1444 N N . ALA B 1 56 ? -20 -12.344 0.115 1 80.19 56 ALA B N 1
ATOM 1445 C CA . ALA B 1 56 ? -18.953 -13.164 0.711 1 80.19 56 ALA B CA 1
ATOM 1446 C C . ALA B 1 56 ? -18.797 -14.492 -0.027 1 80.19 56 ALA B C 1
ATOM 1448 O O . ALA B 1 56 ? -19.797 -15.133 -0.37 1 80.19 56 ALA B O 1
ATOM 1449 N N . GLY B 1 57 ? -17.594 -14.82 -0.332 1 84 57 GLY B N 1
ATOM 1450 C CA . GLY B 1 57 ? -17.359 -16.094 -0.987 1 84 57 GLY B CA 1
ATOM 1451 C C . GLY B 1 57 ? -17.219 -15.984 -2.492 1 84 57 GLY B C 1
ATOM 1452 O O . GLY B 1 57 ? -16.734 -16.906 -3.15 1 84 57 GLY B O 1
ATOM 1453 N N . ASP B 1 58 ? -17.688 -14.898 -3.074 1 90.56 58 ASP B N 1
ATOM 1454 C CA . ASP B 1 58 ? -17.484 -14.688 -4.504 1 90.56 58 ASP B CA 1
ATOM 1455 C C . ASP B 1 58 ? -15.992 -14.656 -4.848 1 90.56 58 ASP B C 1
ATOM 1457 O O . ASP B 1 58 ? -15.172 -14.25 -4.027 1 90.56 58 ASP B O 1
ATOM 1461 N N . PRO B 1 59 ? -15.758 -15.164 -6.078 1 91.81 59 PRO B N 1
ATOM 1462 C CA . PRO B 1 59 ? -14.359 -15.086 -6.492 1 91.81 59 PRO B CA 1
ATOM 1463 C C . PRO B 1 59 ? -13.852 -13.648 -6.594 1 91.81 59 PRO B C 1
ATOM 1465 O O . PRO B 1 59 ? -14.641 -12.727 -6.82 1 91.81 59 PRO B O 1
ATOM 1468 N N . LEU B 1 60 ? -12.609 -13.539 -6.375 1 94.44 60 LEU B N 1
ATOM 1469 C CA . LEU B 1 60 ? -11.984 -12.234 -6.527 1 94.44 60 LEU B CA 1
ATOM 1470 C C . LEU B 1 60 ? -11.797 -11.883 -8 1 94.44 60 LEU B C 1
ATOM 1472 O O . LEU B 1 60 ? -11.445 -12.75 -8.805 1 94.44 60 LEU B O 1
ATOM 1476 N N . ASN B 1 61 ? -12 -10.648 -8.289 1 95.81 61 ASN B N 1
ATOM 1477 C CA . ASN B 1 61 ? -11.711 -10.133 -9.625 1 95.81 61 ASN B CA 1
ATOM 1478 C C . ASN B 1 61 ? -10.297 -9.586 -9.719 1 95.81 61 ASN B C 1
ATOM 1480 O O . ASN B 1 61 ? -10.102 -8.375 -9.859 1 95.81 61 ASN B O 1
ATOM 1484 N N . ILE B 1 62 ? -9.375 -10.516 -9.797 1 98.62 62 ILE B N 1
ATOM 1485 C CA . ILE B 1 62 ? -7.969 -10.141 -9.703 1 98.62 62 ILE B CA 1
ATOM 1486 C C . ILE B 1 62 ? -7.484 -9.625 -11.062 1 98.62 62 ILE B C 1
ATOM 1488 O O . ILE B 1 62 ? -7.715 -10.258 -12.094 1 98.62 62 ILE B O 1
ATOM 1492 N N . VAL B 1 63 ? -6.758 -8.461 -11.047 1 98.75 63 VAL B N 1
ATOM 1493 C CA . VAL B 1 63 ? -6.285 -7.883 -12.297 1 98.75 63 VAL B CA 1
ATOM 1494 C C . VAL B 1 63 ? -4.801 -7.539 -12.18 1 98.75 63 VAL B C 1
ATOM 1496 O O . VAL B 1 63 ? -4.219 -6.961 -13.102 1 98.75 63 VAL B O 1
ATOM 1499 N N . GLY B 1 64 ? -4.156 -7.832 -11.086 1 98.88 64 GLY B N 1
ATOM 1500 C CA . GLY B 1 64 ? -2.75 -7.516 -10.891 1 98.88 64 GLY B CA 1
ATOM 1501 C C . GLY B 1 64 ? -2.295 -7.711 -9.453 1 98.88 64 GLY B C 1
ATOM 1502 O O . GLY B 1 64 ? -2.896 -8.484 -8.703 1 98.88 64 GLY B O 1
ATOM 1503 N N . SER B 1 65 ? -1.148 -7.102 -9.141 1 98.94 65 SER B N 1
ATOM 1504 C CA . SER B 1 65 ? -0.537 -7.219 -7.824 1 98.94 65 SER B CA 1
ATOM 1505 C C . SER B 1 65 ? -0.051 -5.863 -7.316 1 98.94 65 SER B C 1
ATOM 1507 O O . SER B 1 65 ? 0.305 -4.988 -8.109 1 98.94 65 SER B O 1
ATOM 1509 N N . ILE B 1 66 ? -0.121 -5.746 -6.07 1 98.88 66 ILE B N 1
ATOM 1510 C CA . ILE B 1 66 ? 0.479 -4.609 -5.383 1 98.88 66 ILE B CA 1
ATOM 1511 C C . ILE B 1 66 ? 1.469 -5.105 -4.332 1 98.88 66 ILE B C 1
ATOM 1513 O O . ILE B 1 66 ? 1.163 -6.023 -3.568 1 98.88 66 ILE B O 1
ATOM 1517 N N . LEU B 1 67 ? 2.645 -4.551 -4.309 1 98.81 67 LEU B N 1
ATOM 1518 C CA . LEU B 1 67 ? 3.678 -4.855 -3.326 1 98.81 67 LEU B CA 1
ATOM 1519 C C . LEU B 1 67 ? 4.309 -3.574 -2.785 1 98.81 67 LEU B C 1
ATOM 1521 O O . LEU B 1 67 ? 4.441 -2.588 -3.514 1 98.81 67 LEU B O 1
ATOM 1525 N N . VAL B 1 68 ? 4.688 -3.604 -1.558 1 98.69 68 VAL B N 1
ATOM 1526 C CA . VAL B 1 68 ? 5.656 -2.648 -1.027 1 98.69 68 VAL B CA 1
ATOM 1527 C C . VAL B 1 68 ? 6.934 -3.379 -0.62 1 98.69 68 VAL B C 1
ATOM 1529 O O . VAL B 1 68 ? 6.906 -4.25 0.253 1 98.69 68 VAL B O 1
ATOM 1532 N N . LEU B 1 69 ? 8.016 -2.977 -1.27 1 98.44 69 LEU B N 1
ATOM 1533 C CA . LEU B 1 69 ? 9.328 -3.574 -1.009 1 98.44 69 LEU B CA 1
ATOM 1534 C C . LEU B 1 69 ? 10.258 -2.57 -0.336 1 98.44 69 LEU B C 1
ATOM 1536 O O . LEU B 1 69 ? 10.234 -1.381 -0.658 1 98.44 69 LEU B O 1
ATOM 1540 N N . ASN B 1 70 ? 10.969 -3.037 0.616 1 96.94 70 ASN B N 1
ATOM 1541 C CA . ASN B 1 70 ? 12.07 -2.314 1.246 1 96.94 70 ASN B CA 1
ATOM 1542 C C . ASN B 1 70 ? 13.422 -2.746 0.685 1 96.94 70 ASN B C 1
ATOM 1544 O O . ASN B 1 70 ? 13.969 -3.768 1.101 1 96.94 70 ASN B O 1
ATOM 1548 N N . LEU B 1 71 ? 13.898 -2.027 -0.335 1 96.5 71 LEU B N 1
ATOM 1549 C CA . LEU B 1 71 ? 15.133 -2.334 -1.054 1 96.5 71 LEU B CA 1
ATOM 1550 C C . LEU B 1 71 ? 15.938 -1.066 -1.318 1 96.5 71 LEU B C 1
ATOM 1552 O O . LEU B 1 71 ? 15.367 0.018 -1.46 1 96.5 71 LEU B O 1
ATOM 1556 N N . ASP B 1 72 ? 17.172 -1.215 -1.479 1 93.44 72 ASP B N 1
ATOM 1557 C CA . ASP B 1 72 ? 18.062 -0.058 -1.521 1 93.44 72 ASP B CA 1
ATOM 1558 C C . ASP B 1 72 ? 17.875 0.73 -2.816 1 93.44 72 ASP B C 1
ATOM 1560 O O . ASP B 1 72 ? 17.859 1.962 -2.803 1 93.44 72 ASP B O 1
ATOM 1564 N N . THR B 1 73 ? 17.766 -0.021 -3.971 1 94.62 73 THR B N 1
ATOM 1565 C CA . THR B 1 73 ? 17.766 0.673 -5.254 1 94.62 73 THR B CA 1
ATOM 1566 C C . THR B 1 73 ? 16.625 0.191 -6.137 1 94.62 73 THR B C 1
ATOM 1568 O O . THR B 1 73 ? 16.062 -0.884 -5.902 1 94.62 73 THR B O 1
ATOM 1571 N N . LEU B 1 74 ? 16.359 1.032 -7.133 1 96.56 74 LEU B N 1
ATOM 1572 C CA . LEU B 1 74 ? 15.391 0.646 -8.148 1 96.56 74 LEU B CA 1
ATOM 1573 C C . LEU B 1 74 ? 15.859 -0.595 -8.906 1 96.56 74 LEU B C 1
ATOM 1575 O O . LEU B 1 74 ? 15.039 -1.437 -9.289 1 96.56 74 LEU B O 1
ATOM 1579 N N . GLU B 1 75 ? 17.141 -0.677 -9.117 1 97.44 75 GLU B N 1
ATOM 1580 C CA . GLU B 1 75 ? 17.703 -1.851 -9.781 1 97.44 75 GLU B CA 1
ATOM 1581 C C . GLU B 1 75 ? 17.375 -3.125 -9 1 97.44 75 GLU B C 1
ATOM 1583 O O . GLU B 1 75 ? 17.047 -4.156 -9.594 1 97.44 75 GLU B O 1
ATOM 1588 N N . ASP B 1 76 ? 17.469 -3.102 -7.691 1 97.44 76 ASP B N 1
ATOM 1589 C CA . ASP B 1 76 ? 17.141 -4.246 -6.848 1 97.44 76 ASP B CA 1
ATOM 1590 C C . ASP B 1 76 ? 15.664 -4.633 -6.988 1 97.44 76 ASP B C 1
ATOM 1592 O O . ASP B 1 76 ? 15.328 -5.82 -7.02 1 97.44 76 ASP B O 1
ATOM 1596 N N . VAL B 1 77 ? 14.781 -3.65 -7.117 1 98.44 77 VAL B N 1
ATOM 1597 C CA . VAL B 1 77 ? 13.359 -3.889 -7.305 1 98.44 77 VAL B CA 1
ATOM 1598 C C . VAL B 1 77 ? 13.125 -4.652 -8.609 1 98.44 77 VAL B C 1
ATOM 1600 O O . VAL B 1 77 ? 12.477 -5.699 -8.609 1 98.44 77 VAL B O 1
ATOM 1603 N N . TRP B 1 78 ? 13.75 -4.188 -9.625 1 98.69 78 TRP B N 1
ATOM 1604 C CA . TRP B 1 78 ? 13.523 -4.785 -10.938 1 98.69 78 TRP B CA 1
ATOM 1605 C C . TRP B 1 78 ? 14.094 -6.203 -10.992 1 98.69 78 TRP B C 1
ATOM 1607 O O . TRP B 1 78 ? 13.492 -7.09 -11.602 1 98.69 78 TRP B O 1
ATOM 1617 N N . LYS B 1 79 ? 15.234 -6.371 -10.391 1 98.5 79 LYS B N 1
ATOM 1618 C CA . LYS B 1 79 ? 15.805 -7.715 -10.344 1 98.5 79 LYS B CA 1
ATOM 1619 C C . LYS B 1 79 ? 14.844 -8.695 -9.68 1 98.5 79 LYS B C 1
ATOM 1621 O O . LYS B 1 79 ? 14.602 -9.789 -10.203 1 98.5 79 LYS B O 1
ATOM 1626 N N . LEU B 1 80 ? 14.281 -8.297 -8.617 1 98.75 80 LEU B N 1
ATOM 1627 C CA . LEU B 1 80 ? 13.352 -9.148 -7.887 1 98.75 80 LEU B CA 1
ATOM 1628 C C . LEU B 1 80 ? 12.102 -9.438 -8.719 1 98.75 80 LEU B C 1
ATOM 1630 O O . LEU B 1 80 ? 11.641 -10.578 -8.789 1 98.75 80 LEU B O 1
ATOM 1634 N N . LEU B 1 81 ? 11.523 -8.422 -9.398 1 98.88 81 LEU B N 1
ATOM 1635 C CA . LEU B 1 81 ? 10.305 -8.57 -10.18 1 98.88 81 LEU B CA 1
ATOM 1636 C C . LEU B 1 81 ? 10.539 -9.461 -11.398 1 98.88 81 LEU B C 1
ATOM 1638 O O . LEU B 1 81 ? 9.68 -10.281 -11.742 1 98.88 81 LEU B O 1
ATOM 1642 N N . ARG B 1 82 ? 11.68 -9.297 -11.992 1 98.81 82 ARG B N 1
ATOM 1643 C CA . ARG B 1 82 ? 11.977 -10.047 -13.211 1 98.81 82 ARG B CA 1
ATOM 1644 C C . ARG B 1 82 ? 12.125 -11.531 -12.914 1 98.81 82 ARG B C 1
ATOM 1646 O O . ARG B 1 82 ? 11.82 -12.375 -13.766 1 98.81 82 ARG B O 1
ATOM 1653 N N . GLU B 1 83 ? 12.523 -11.875 -11.703 1 98.75 83 GLU B N 1
ATOM 1654 C CA . GLU B 1 83 ? 12.758 -13.266 -11.336 1 98.75 83 GLU B CA 1
ATOM 1655 C C . GLU B 1 83 ? 11.508 -13.891 -10.719 1 98.75 83 GLU B C 1
ATOM 1657 O O . GLU B 1 83 ? 11.477 -15.102 -10.469 1 98.75 83 GLU B O 1
ATOM 1662 N N . ASP B 1 84 ? 10.484 -13.141 -10.547 1 98.88 84 ASP B N 1
ATOM 1663 C CA . ASP B 1 84 ? 9.25 -13.617 -9.938 1 98.88 84 ASP B CA 1
ATOM 1664 C C . ASP B 1 84 ? 8.555 -14.641 -10.844 1 98.88 84 ASP B C 1
ATOM 1666 O O . ASP B 1 84 ? 8.438 -14.43 -12.055 1 98.88 84 ASP B O 1
ATOM 1670 N N . PRO B 1 85 ? 8.016 -15.742 -10.273 1 98.94 85 PRO B N 1
ATOM 1671 C CA . PRO B 1 85 ? 7.285 -16.75 -11.039 1 98.94 85 PRO B CA 1
ATOM 1672 C C . PRO B 1 85 ? 6.152 -16.156 -11.875 1 98.94 85 PRO B C 1
ATOM 1674 O O . PRO B 1 85 ? 5.871 -16.641 -12.977 1 98.94 85 PRO B O 1
ATOM 1677 N N . PHE B 1 86 ? 5.434 -15.109 -11.438 1 98.94 86 PHE B N 1
ATOM 1678 C CA . PHE B 1 86 ? 4.359 -14.477 -12.203 1 98.94 86 PHE B CA 1
ATOM 1679 C C . PHE B 1 86 ? 4.906 -13.828 -13.461 1 98.94 86 PHE B C 1
ATOM 1681 O O . PHE B 1 86 ? 4.246 -13.836 -14.508 1 98.94 86 PHE B O 1
ATOM 1688 N N . ASN B 1 87 ? 6.07 -13.219 -13.328 1 98.88 87 ASN B N 1
ATOM 1689 C CA . ASN B 1 87 ? 6.684 -12.695 -14.539 1 98.88 87 ASN B CA 1
ATOM 1690 C C . ASN B 1 87 ? 7.129 -13.812 -15.477 1 98.88 87 ASN B C 1
ATOM 1692 O O . ASN B 1 87 ? 6.836 -13.789 -16.672 1 98.88 87 ASN B O 1
ATOM 1696 N N . LYS B 1 88 ? 7.742 -14.82 -14.984 1 98.81 88 LYS B N 1
ATOM 1697 C CA . LYS B 1 88 ? 8.336 -15.898 -15.766 1 98.81 88 LYS B CA 1
ATOM 1698 C C . LYS B 1 88 ? 7.27 -16.719 -16.469 1 98.81 88 LYS B C 1
ATOM 1700 O O . LYS B 1 88 ? 7.527 -17.312 -17.516 1 98.81 88 LYS B O 1
ATOM 1705 N N . THR B 1 89 ? 6.094 -16.75 -15.938 1 98.81 89 THR B N 1
ATOM 1706 C CA . THR B 1 89 ? 5.039 -17.578 -16.516 1 98.81 89 THR B CA 1
ATOM 1707 C C . THR B 1 89 ? 4.074 -16.719 -17.328 1 98.81 89 THR B C 1
ATOM 1709 O O . THR B 1 89 ? 3.057 -17.219 -17.828 1 98.81 89 THR B O 1
ATOM 1712 N N . GLY B 1 90 ? 4.312 -15.453 -17.391 1 98.69 90 GLY B N 1
ATOM 1713 C CA . GLY B 1 90 ? 3.559 -14.594 -18.297 1 98.69 90 GLY B CA 1
ATOM 1714 C C . GLY B 1 90 ? 2.312 -14.008 -17.656 1 98.69 90 GLY B C 1
ATOM 1715 O O . GLY B 1 90 ? 1.417 -13.531 -18.344 1 98.69 90 GLY B O 1
ATOM 1716 N N . VAL B 1 91 ? 2.205 -14.039 -16.391 1 98.94 91 VAL B N 1
ATOM 1717 C CA . VAL B 1 91 ? 1.052 -13.492 -15.688 1 98.94 91 VAL B CA 1
ATOM 1718 C C . VAL B 1 91 ? 1.142 -11.969 -15.656 1 98.94 91 VAL B C 1
ATOM 1720 O O . VAL B 1 91 ? 0.232 -11.273 -16.125 1 98.94 91 VAL B O 1
ATOM 1723 N N . TRP B 1 92 ? 2.275 -11.469 -15.164 1 98.94 92 TRP B N 1
ATOM 1724 C CA . TRP B 1 92 ? 2.471 -10.039 -14.992 1 98.94 92 TRP B CA 1
ATOM 1725 C C . TRP B 1 92 ? 2.828 -9.367 -16.312 1 98.94 92 TRP B C 1
ATOM 1727 O O . TRP B 1 92 ? 3.547 -9.945 -17.141 1 98.94 92 TRP B O 1
ATOM 1737 N N . ASP B 1 93 ? 2.336 -8.25 -16.547 1 98.88 93 ASP B N 1
ATOM 1738 C CA . ASP B 1 93 ? 2.811 -7.363 -17.594 1 98.88 93 ASP B CA 1
ATOM 1739 C C . ASP B 1 93 ? 3.771 -6.316 -17.047 1 98.88 93 ASP B C 1
ATOM 1741 O O . ASP B 1 93 ? 3.35 -5.23 -16.641 1 98.88 93 ASP B O 1
ATOM 1745 N N . LEU B 1 94 ? 5.043 -6.578 -17.094 1 98.56 94 LEU B N 1
ATOM 1746 C CA . LEU B 1 94 ? 6.027 -5.711 -16.453 1 98.56 94 LEU B CA 1
ATOM 1747 C C . LEU B 1 94 ? 6.094 -4.359 -17.156 1 98.56 94 LEU B C 1
ATOM 1749 O O . LEU B 1 94 ? 6.523 -3.367 -16.562 1 98.56 94 LEU B O 1
ATOM 1753 N N . ASP B 1 95 ? 5.664 -4.309 -18.406 1 98.19 95 ASP B N 1
ATOM 1754 C CA . ASP B 1 95 ? 5.688 -3.057 -19.156 1 98.19 95 ASP B CA 1
ATOM 1755 C C . ASP B 1 95 ? 4.707 -2.043 -18.578 1 98.19 95 ASP B C 1
ATOM 1757 O O . ASP B 1 95 ? 4.812 -0.845 -18.844 1 98.19 95 ASP B O 1
ATOM 1761 N N . LYS B 1 96 ? 3.777 -2.473 -17.797 1 98.06 96 LYS B N 1
ATOM 1762 C CA . LYS B 1 96 ? 2.76 -1.599 -17.219 1 98.06 96 LYS B CA 1
ATOM 1763 C C . LYS B 1 96 ? 3.002 -1.376 -15.727 1 98.06 96 LYS B C 1
ATOM 1765 O O . LYS B 1 96 ? 2.121 -0.893 -15.016 1 98.06 96 LYS B O 1
ATOM 1770 N N . THR B 1 97 ? 4.176 -1.684 -15.328 1 98.81 97 THR B N 1
ATOM 1771 C CA . THR B 1 97 ? 4.512 -1.577 -13.914 1 98.81 97 THR B CA 1
ATOM 1772 C C . THR B 1 97 ? 4.723 -0.119 -13.516 1 98.81 97 THR B C 1
ATOM 1774 O O . THR B 1 97 ? 5.359 0.643 -14.242 1 98.81 97 THR B O 1
ATOM 1777 N N . THR B 1 98 ? 4.113 0.27 -12.398 1 98.69 98 THR B N 1
ATOM 1778 C CA . THR B 1 98 ? 4.453 1.534 -11.75 1 98.69 98 THR B CA 1
ATOM 1779 C C . THR B 1 98 ? 5.215 1.291 -10.453 1 98.69 98 THR B C 1
ATOM 1781 O O . THR B 1 98 ? 4.91 0.351 -9.711 1 98.69 98 THR B O 1
ATOM 1784 N N . ILE B 1 99 ? 6.258 2.076 -10.227 1 98.81 99 ILE B N 1
ATOM 1785 C CA . ILE B 1 99 ? 7.055 2.033 -9 1 98.81 99 ILE B CA 1
ATOM 1786 C C . ILE B 1 99 ? 7.113 3.424 -8.375 1 98.81 99 ILE B C 1
ATOM 1788 O O . ILE B 1 99 ? 7.621 4.367 -8.984 1 98.81 99 ILE B O 1
ATOM 1792 N N . THR B 1 100 ? 6.621 3.551 -7.156 1 98.81 100 THR B N 1
ATOM 1793 C CA . THR B 1 100 ? 6.492 4.836 -6.48 1 98.81 100 THR B CA 1
ATOM 1794 C C . THR B 1 100 ? 7.289 4.844 -5.176 1 98.81 100 THR B C 1
ATOM 1796 O O . THR B 1 100 ? 7.027 4.039 -4.281 1 98.81 100 THR B O 1
ATOM 1799 N N . PRO B 1 101 ? 8.281 5.785 -5.059 1 98.62 101 PRO B N 1
ATOM 1800 C CA . PRO B 1 101 ? 8.938 5.938 -3.756 1 98.62 101 PRO B CA 1
ATOM 1801 C C . PRO B 1 101 ? 7.957 6.309 -2.643 1 98.62 101 PRO B C 1
ATOM 1803 O O . PRO B 1 101 ? 7.023 7.078 -2.869 1 98.62 101 PRO B O 1
ATOM 1806 N N . PHE B 1 102 ? 8.227 5.77 -1.528 1 98.19 102 PHE B N 1
ATOM 1807 C CA . PHE B 1 102 ? 7.254 5.77 -0.443 1 98.19 102 PHE B CA 1
ATOM 1808 C C . PHE B 1 102 ? 7.949 5.645 0.908 1 98.19 102 PHE B C 1
ATOM 1810 O O . PHE B 1 102 ? 9.062 5.117 0.994 1 98.19 102 PHE B O 1
ATOM 1817 N N . LYS B 1 103 ? 7.344 6.199 1.928 1 96.38 103 LYS B N 1
ATOM 1818 C CA . LYS B 1 103 ? 7.777 5.984 3.305 1 96.38 103 LYS B CA 1
ATOM 1819 C C . LYS B 1 103 ? 6.59 5.664 4.211 1 96.38 103 LYS B C 1
ATOM 1821 O O . LYS B 1 103 ? 5.855 6.562 4.621 1 96.38 103 LYS B O 1
ATOM 1826 N N . SER B 1 104 ? 6.484 4.383 4.613 1 96.69 104 SER B N 1
ATOM 1827 C CA . SER B 1 104 ? 5.344 4.008 5.441 1 96.69 104 SER B CA 1
ATOM 1828 C C . SER B 1 104 ? 5.488 4.539 6.863 1 96.69 104 SER B C 1
ATOM 1830 O O . SER B 1 104 ? 6.59 4.543 7.418 1 96.69 104 SER B O 1
ATOM 1832 N N . THR B 1 105 ? 4.359 5.004 7.402 1 96.25 105 THR B N 1
ATOM 1833 C CA . THR B 1 105 ? 4.32 5.488 8.773 1 96.25 105 THR B CA 1
ATOM 1834 C C . THR B 1 105 ? 3.252 4.754 9.578 1 96.25 105 THR B C 1
ATOM 1836 O O . THR B 1 105 ? 3.225 4.84 10.812 1 96.25 105 THR B O 1
ATOM 1839 N N . VAL B 1 106 ? 2.35 4.039 8.938 1 95.75 106 VAL B N 1
ATOM 1840 C CA . VAL B 1 106 ? 1.33 3.199 9.555 1 95.75 106 VAL B CA 1
ATOM 1841 C C . VAL B 1 106 ? 1.377 1.8 8.945 1 95.75 106 VAL B C 1
ATOM 1843 O O . VAL B 1 106 ? 1.323 1.644 7.727 1 95.75 106 VAL B O 1
ATOM 1846 N N . ARG B 1 107 ? 1.529 0.811 9.758 1 94.69 107 ARG B N 1
ATOM 1847 C CA . ARG B 1 107 ? 1.429 -0.6 9.398 1 94.69 107 ARG B CA 1
ATOM 1848 C C . ARG B 1 107 ? 0.612 -1.372 10.43 1 94.69 107 ARG B C 1
ATOM 1850 O O . ARG B 1 107 ? 1.091 -1.643 11.531 1 94.69 107 ARG B O 1
ATOM 1857 N N . THR B 1 108 ? -0.545 -1.753 10.055 1 91.44 108 THR B N 1
ATOM 1858 C CA . THR B 1 108 ? -1.382 -2.533 10.953 1 91.44 108 THR B CA 1
ATOM 1859 C C . THR B 1 108 ? -1.294 -4.02 10.625 1 91.44 108 THR B C 1
ATOM 1861 O O . THR B 1 108 ? -1.606 -4.434 9.508 1 91.44 108 THR B O 1
ATOM 1864 N N . PRO B 1 109 ? -0.89 -4.809 11.625 1 87.75 109 PRO B N 1
ATOM 1865 C CA . PRO B 1 109 ? -0.79 -6.246 11.352 1 87.75 109 PRO B CA 1
ATOM 1866 C C . PRO B 1 109 ? -2.154 -6.922 11.25 1 87.75 109 PRO B C 1
ATOM 1868 O O . PRO B 1 109 ? -3.174 -6.32 11.594 1 87.75 109 PRO B O 1
ATOM 1871 N N . PHE B 1 110 ? -2.098 -8.109 10.719 1 83.56 110 PHE B N 1
ATOM 1872 C CA . PHE B 1 110 ? -3.318 -8.906 10.742 1 83.56 110 PHE B CA 1
ATOM 1873 C C . PHE B 1 110 ? -3.719 -9.242 12.172 1 83.56 110 PHE B C 1
ATOM 1875 O O . PHE B 1 110 ? -2.861 -9.492 13.023 1 83.56 110 PHE B O 1
ATOM 1882 N N . TRP B 1 111 ? -4.926 -8.906 12.469 1 62.94 111 TRP B N 1
ATOM 1883 C CA . TRP B 1 111 ? -5.398 -9.109 13.836 1 62.94 111 TRP B CA 1
ATOM 1884 C C . TRP B 1 111 ? -5.219 -10.562 14.258 1 62.94 111 TRP B C 1
ATOM 1886 O O . TRP B 1 111 ? -4.852 -10.836 15.406 1 62.94 111 TRP B O 1
ATOM 1896 N N . SER B 1 112 ? -5.699 -11.461 13.281 1 52.41 112 SER B N 1
ATOM 1897 C CA . SER B 1 112 ? -5.531 -12.852 13.68 1 52.41 112 SER B CA 1
ATOM 1898 C C . SER B 1 112 ? -4.113 -13.125 14.172 1 52.41 112 SER B C 1
ATOM 1900 O O . SER B 1 112 ? -3.906 -13.938 15.078 1 52.41 112 SER B O 1
ATOM 1902 N N . ASN B 1 113 ? -3.186 -12.422 13.648 1 50.44 113 ASN B N 1
ATOM 1903 C CA . ASN B 1 113 ? -1.806 -12.609 14.086 1 50.44 113 ASN B CA 1
ATOM 1904 C C . ASN B 1 113 ? -1.566 -12.016 15.469 1 50.44 113 ASN B C 1
ATOM 1906 O O . ASN B 1 113 ? -0.759 -12.539 16.234 1 50.44 113 ASN B O 1
ATOM 1910 N N . LEU B 1 114 ? -2.301 -10.938 15.688 1 48.19 114 LEU B N 1
ATOM 1911 C CA . LEU B 1 114 ? -2.104 -10.32 17 1 48.19 114 LEU B CA 1
ATOM 1912 C C . LEU B 1 114 ? -2.635 -11.219 18.109 1 48.19 114 LEU B C 1
ATOM 1914 O O . LEU B 1 114 ? -1.997 -11.367 19.156 1 48.19 114 LEU B O 1
ATOM 1918 N N . ARG B 1 115 ? -3.838 -11.672 17.75 1 47.53 115 ARG B N 1
ATOM 1919 C CA . ARG B 1 115 ? -4.34 -12.594 18.766 1 47.53 115 ARG B CA 1
ATOM 1920 C C . ARG B 1 115 ? -3.338 -13.711 19.031 1 47.53 115 ARG B C 1
ATOM 1922 O O . ARG B 1 115 ? -3.113 -14.078 20.188 1 47.53 115 ARG B O 1
ATOM 1929 N N . ASP B 1 116 ? -2.832 -14.219 17.938 1 48 116 ASP B N 1
ATOM 1930 C CA . ASP B 1 116 ? -1.872 -15.305 18.109 1 48 116 ASP B CA 1
ATOM 1931 C C . ASP B 1 116 ? -0.64 -14.836 18.875 1 48 116 ASP B C 1
ATOM 1933 O O . ASP B 1 116 ? -0.12 -15.562 19.734 1 48 116 ASP B O 1
ATOM 1937 N N . LEU B 1 117 ? -0.272 -13.672 18.609 1 47.38 117 LEU B N 1
ATOM 1938 C CA . LEU B 1 117 ? 0.891 -13.117 19.281 1 47.38 117 LEU B CA 1
ATOM 1939 C C . LEU B 1 117 ? 0.584 -12.859 20.766 1 47.38 117 LEU B C 1
ATOM 1941 O O . LEU B 1 117 ? 1.423 -13.117 21.625 1 47.38 117 LEU B O 1
ATOM 1945 N N . LEU B 1 118 ? -0.589 -12.391 20.969 1 49.75 118 LEU B N 1
ATOM 1946 C CA . LEU B 1 118 ? -0.988 -12.164 22.359 1 49.75 118 LEU B CA 1
ATOM 1947 C C . LEU B 1 118 ? -1.184 -13.484 23.094 1 49.75 118 LEU B C 1
ATOM 1949 O O . LEU B 1 118 ? -0.887 -13.586 24.281 1 49.75 118 LEU B O 1
ATOM 1953 N N . SER B 1 119 ? -1.7 -14.344 22.359 1 50.09 119 SER B N 1
ATOM 1954 C CA . SER B 1 119 ? -1.927 -15.641 23 1 50.09 119 SER B CA 1
ATOM 1955 C C . SER B 1 119 ? -0.61 -16.359 23.281 1 50.09 119 SER B C 1
ATOM 1957 O O . SER B 1 119 ? -0.511 -17.125 24.25 1 50.09 119 SER B O 1
ATOM 1959 N N . LEU B 1 120 ? 0.332 -16.141 22.5 1 44.03 120 LEU B N 1
ATOM 1960 C CA . LEU B 1 120 ? 1.636 -16.734 22.766 1 44.03 120 LEU B CA 1
ATOM 1961 C C . LEU B 1 120 ? 2.291 -16.109 23.984 1 44.03 120 LEU B C 1
ATOM 1963 O O . LEU B 1 120 ? 3.039 -16.781 24.719 1 44.03 120 LEU B O 1
ATOM 1967 N N . GLY B 1 121 ? 2.031 -14.914 24.172 1 41.81 121 GLY B N 1
ATOM 1968 C CA . GLY B 1 121 ? 2.527 -14.312 25.406 1 41.81 121 GLY B CA 1
ATOM 1969 C C . GLY B 1 121 ? 1.852 -14.859 26.656 1 41.81 121 GLY B C 1
ATOM 1970 O O . GLY B 1 121 ? 2.428 -14.828 27.734 1 41.81 121 GLY B O 1
ATOM 1971 N N . SER B 1 122 ? 0.576 -15.148 26.531 1 40.5 122 SER B N 1
ATOM 1972 C CA . SER B 1 122 ? -0.094 -15.648 27.719 1 40.5 122 SER B CA 1
ATOM 1973 C C . SER B 1 122 ? 0.345 -17.078 28.047 1 40.5 122 SER B C 1
ATOM 1975 O O . SER B 1 122 ? 0.138 -17.562 29.172 1 40.5 122 SER B O 1
ATOM 1977 N N . LYS B 1 123 ? 0.849 -17.828 27.156 1 40.06 123 LYS B N 1
ATOM 1978 C CA . LYS B 1 123 ? 1.181 -19.203 27.516 1 40.06 123 LYS B CA 1
ATOM 1979 C C . LYS B 1 123 ? 2.445 -19.25 28.375 1 40.06 123 LYS B C 1
ATOM 1981 O O . LYS B 1 123 ? 2.799 -20.312 28.906 1 40.06 123 LYS B O 1
ATOM 1986 N N . ASN B 1 124 ? 3.268 -18.281 28.25 1 36.56 124 ASN B N 1
ATOM 1987 C CA . ASN B 1 124 ? 4.441 -18.422 29.094 1 36.56 124 ASN B CA 1
ATOM 1988 C C . ASN B 1 124 ? 4.137 -18.016 30.547 1 36.56 124 ASN B C 1
ATOM 1990 O O . ASN B 1 124 ? 5.051 -17.812 31.344 1 36.56 124 ASN B O 1
ATOM 1994 N N . GLU B 1 125 ? 2.863 -17.656 30.797 1 27.25 125 GLU B N 1
ATOM 1995 C CA . GLU B 1 125 ? 2.707 -17.672 32.25 1 27.25 125 GLU B CA 1
ATOM 1996 C C . GLU B 1 125 ? 2.188 -19.031 32.719 1 27.25 125 GLU B C 1
ATOM 1998 O O . GLU B 1 125 ? 1.425 -19.688 32.031 1 27.25 125 GLU B O 1
#

Sequence (250 aa):
MSATKNEWLIMIQDRPGVLQTRYANTPTHIAYYKPVREQGQLIFAGPMLSAHPQKAGDPLNIVGSILVLNLDTLEDVWKLLREDPFNKTGVWDLDKTTITPFKSTVRTPFWSNLRDLLSLGSKNEMSATKNEWLIMIQDRPGVLQTRYANTPTHIAYYKPVREQGQLIFAGPMLSAHPQKAGDPLNIVGSILVLNLDTLEDVWKLLREDPFNKTGVWDLDKTTITPFKSTVRTPFWSNLRDLLSLGSKNE

pLDDT: mean 88.95, std 18.8, range [27.25, 98.94]

Nearest PDB structures (foldseek):
  1mwq-assembly1_A  TM=8.637E-01  e=2.354E-09  Haemophilus influenzae
  1r6y-assembly1_A  TM=5.345E-01  e=3.541E-04  Escherichia coli
  5zeb-assembly1_f  TM=6.004E-01  e=1.304E-03  Mycolicibacterium smegmatis MC2 155
  1q53-assembly1_B  TM=4.629E-01  e=4.830E-04  Arabidopsis thaliana
  3bn7-assembly1_A-2  TM=3.985E-01  e=2.293E-04  Caulobacter vibrioides CB15

Secondary structure (DSSP, 8-state):
------EEEEEEEEPTT-HHHHHHHHHHHHHHHHHHHHTT-EEEEEEEESS--SSTTPPP-EEEEEEEEE-S-HHHHHHHHHHSHHHHTT-EEEEEEEEEEE---EEPPPHHHHHHHHHHHHTT-/------EEEEEEEEPTT-HHHHHHHHHHHHHHHHHHHHTT-EEEEEEEESS--SSTTPPP-EEEEEEEEE-S-HHHHHHHHHHSHHHHTT-EEEEEEEEEEE---EEPPPHHHHHHHHHHHHTT-